Protein AF-H6MY59-F1 (afdb_monomer_lite)

Secondary structure (DSSP, 8-state):
----------HHHHHHHHHHHHHHHHHHHHHHHTS-TTT-EEEEEETTEEEEEE---S-TTSSHHHHHHHHHHHHHHT-HHHHHHHHH----HHHHHHHTT----HHHHHHHHHHHHHHTT--SHHHHHHHHHHHHHTSTTT-TTTHHHHIIIIIHHHHHHHHHHHHT-TTTHHHHHHHHHHHHHHHHHS-GGGTTT-----TT-------

Radius of gyration: 20.23 Å; chains: 1; bounding box: 47×59×65 Å

Organism: Gordonia polyisoprenivorans (strain DSM 44266 / VH2) (NCBI:txid1112204)

pLDDT: mean 85.68, std 19.28, range [31.42, 98.31]

Foldseek 3Di:
DDDPPDDPDCPPPVVLVVLVLVLQVLLVVLVLQLDPFPPDWDWDQHPNDIDIDHRHHDEQCNALVNLVVSVVSCVVSVPVSSLVSLLSRDDPRVVNCVVRVHDFFPLSVLVSVLSSCVSVVHADDVSLVSLVVSLVCLPQVRGLVCHVLNSQLAVNLVSVLVNCVRVVVVVCNVVSVVSNVVSVCVVVVPDVVVVPPRPPPDPPPDDDDDD

Sequence (211 aa):
MSSLVGSGGVVGEEVWSLLDAACEVCRVQFVRASLPEGEHRLSFEVLGRHLETGSSGPNPYTMAPDWLGALWLGLVARDRGLLDALRDFKPEWREASREEGVWFDPYQEQWARAWQMLLRGERGEPVAQQVVEVMRLTDPELAPLAGAESVLQRVFPSVRLLWDVVSGSRSEFPVDVRVALEGNKEFFTRPVENRVREEVIPPGVSGELMV

Structure (mmCIF, N/CA/C/O backbone):
data_AF-H6MY59-F1
#
_entry.id   AF-H6MY59-F1
#
loop_
_atom_site.group_PDB
_atom_site.id
_atom_site.type_symbol
_atom_site.label_atom_id
_atom_site.label_alt_id
_atom_site.label_comp_id
_atom_site.label_asym_id
_atom_site.label_entity_id
_atom_site.label_seq_id
_atom_site.pdbx_PDB_ins_code
_atom_site.Cartn_x
_atom_site.Cartn_y
_atom_site.Cartn_z
_atom_site.occupancy
_atom_site.B_iso_or_equiv
_atom_site.auth_seq_id
_atom_site.auth_comp_id
_atom_site.auth_asym_id
_atom_site.auth_atom_id
_atom_site.pdbx_PDB_model_num
ATOM 1 N N . MET A 1 1 ? -0.726 -39.865 35.463 1.00 38.91 1 MET A N 1
ATOM 2 C CA . MET A 1 1 ? 0.119 -40.270 34.322 1.00 38.91 1 MET A CA 1
ATOM 3 C C . MET A 1 1 ? -0.733 -41.030 33.319 1.00 38.91 1 MET A C 1
ATOM 5 O O . MET A 1 1 ? -1.013 -42.194 33.546 1.00 38.91 1 MET A O 1
ATOM 9 N N . SER A 1 2 ? -1.208 -40.371 32.269 1.00 32.03 2 SER A N 1
ATOM 10 C CA . SER A 1 2 ? -0.863 -40.714 30.886 1.00 32.03 2 SER A CA 1
ATOM 11 C C . SER A 1 2 ? -1.587 -39.730 29.974 1.00 32.03 2 SER A C 1
ATOM 13 O O . SER A 1 2 ? -2.772 -39.457 30.139 1.00 32.03 2 SER A O 1
ATOM 15 N N . SER A 1 3 ? -0.791 -39.134 29.103 1.00 33.47 3 SER A N 1
ATOM 16 C CA . SER A 1 3 ? -1.099 -38.064 28.169 1.00 33.47 3 SER A CA 1
ATOM 17 C C . SER A 1 3 ? -2.089 -38.526 27.095 1.00 33.47 3 SER A C 1
ATOM 19 O O . SER A 1 3 ? -1.827 -39.491 26.384 1.00 33.47 3 SER A O 1
ATOM 21 N N . LEU A 1 4 ? -3.189 -37.786 26.955 1.00 33.88 4 LEU A N 1
ATOM 22 C CA . LEU A 1 4 ? -3.957 -37.646 25.717 1.00 33.88 4 LEU A CA 1
ATOM 23 C C . LEU A 1 4 ? -3.668 -36.243 25.164 1.00 33.88 4 LEU A C 1
ATOM 25 O O . LEU A 1 4 ? -4.539 -35.384 25.088 1.00 33.88 4 LEU A O 1
ATOM 29 N N . VAL A 1 5 ? -2.401 -35.984 24.834 1.00 38.41 5 VAL A N 1
ATOM 30 C CA . VAL A 1 5 ? -2.040 -34.884 23.937 1.00 38.41 5 VAL A CA 1
ATOM 31 C C . VAL A 1 5 ? -2.211 -35.425 22.526 1.00 38.41 5 VAL A C 1
ATOM 33 O O . VAL A 1 5 ? -1.334 -36.094 21.982 1.00 38.41 5 VAL A O 1
ATOM 36 N N . GLY A 1 6 ? -3.395 -35.184 21.965 1.00 36.72 6 GLY A N 1
ATOM 37 C CA . GLY A 1 6 ? -3.589 -35.248 20.526 1.00 36.72 6 GLY A CA 1
ATOM 38 C C . GLY A 1 6 ? -2.617 -34.279 19.859 1.00 36.72 6 GLY A C 1
ATOM 39 O O . GLY A 1 6 ? -2.414 -33.161 20.329 1.00 36.72 6 GLY A O 1
ATOM 40 N N . SER A 1 7 ? -1.986 -34.747 18.794 1.00 42.88 7 SER A N 1
ATOM 41 C CA . SER A 1 7 ? -1.050 -34.025 17.942 1.00 42.88 7 SER A CA 1
ATOM 42 C C . SER A 1 7 ? -1.670 -32.747 17.357 1.00 42.88 7 SER A C 1
ATOM 44 O O . SER A 1 7 ? -2.173 -32.745 16.236 1.00 42.88 7 SER A O 1
ATOM 46 N N . GLY A 1 8 ? -1.625 -31.650 18.111 1.00 38.78 8 GLY A N 1
ATOM 47 C CA . GLY A 1 8 ? -1.733 -30.292 17.588 1.00 38.78 8 GLY A CA 1
ATOM 48 C C . GLY A 1 8 ? -0.379 -29.885 17.019 1.00 38.78 8 GLY A C 1
ATOM 49 O O . GLY A 1 8 ? 0.382 -29.185 17.680 1.00 38.78 8 GLY A O 1
ATOM 50 N N . GLY A 1 9 ? -0.043 -30.416 15.842 1.00 45.75 9 GLY A N 1
ATOM 51 C CA . GLY A 1 9 ? 1.146 -30.011 15.094 1.00 45.75 9 GLY A CA 1
ATOM 52 C C . GLY A 1 9 ? 1.108 -28.509 14.803 1.00 45.75 9 GLY A C 1
ATOM 53 O O . GLY A 1 9 ? 0.053 -27.937 14.537 1.00 45.75 9 GLY A O 1
ATOM 54 N N . VAL A 1 10 ? 2.265 -27.877 14.932 1.00 50.81 10 VAL A N 1
ATOM 55 C CA . VAL A 1 10 ? 2.507 -26.436 14.944 1.00 50.81 10 VAL A CA 1
ATOM 56 C C . VAL A 1 10 ? 2.179 -25.801 13.582 1.00 50.81 10 VAL A C 1
ATOM 58 O O . VAL A 1 10 ? 3.051 -25.605 12.751 1.00 50.81 10 VAL A O 1
ATOM 61 N N . VAL A 1 11 ? 0.919 -25.418 13.361 1.00 56.34 11 VAL A N 1
ATOM 62 C CA . VAL A 1 11 ? 0.519 -24.591 12.198 1.00 56.34 11 VAL A CA 1
ATOM 63 C C . VAL A 1 11 ? 1.161 -23.191 12.265 1.00 56.34 11 VAL A C 1
ATOM 65 O O . VAL A 1 11 ? 1.282 -22.506 11.259 1.00 56.34 11 VAL A O 1
ATOM 68 N N . GLY A 1 12 ? 1.604 -22.754 13.451 1.00 63.38 12 GLY A N 1
ATOM 69 C CA . GLY A 1 12 ? 2.166 -21.418 13.664 1.00 63.38 12 GLY A CA 1
ATOM 70 C C . GLY A 1 12 ? 3.528 -21.190 13.003 1.00 63.38 12 GLY A C 1
ATOM 71 O O . GLY A 1 12 ? 3.679 -20.235 12.253 1.00 63.38 12 GLY A O 1
ATOM 72 N N . GLU A 1 13 ? 4.520 -22.038 13.277 1.00 77.25 13 GLU A N 1
ATOM 73 C CA . GLU A 1 13 ? 5.907 -21.849 12.816 1.00 77.25 13 GLU A CA 1
ATOM 74 C C . GLU A 1 13 ? 6.041 -21.917 11.292 1.00 77.25 13 GLU A C 1
ATOM 76 O O . GLU A 1 13 ? 6.733 -21.086 10.710 1.00 77.25 13 GLU A O 1
ATOM 81 N N . GLU A 1 14 ? 5.336 -22.842 10.634 1.00 83.12 14 GLU A N 1
ATOM 82 C CA . GLU A 1 14 ? 5.338 -22.938 9.169 1.00 83.12 14 GLU A CA 1
ATOM 83 C C . GLU A 1 14 ? 4.733 -21.684 8.523 1.00 83.12 14 GLU A C 1
ATOM 85 O O . GLU A 1 14 ? 5.303 -21.139 7.580 1.00 83.12 14 GLU A O 1
ATOM 90 N N . VAL A 1 15 ? 3.618 -21.171 9.059 1.00 82.06 15 VAL A N 1
ATOM 91 C CA . VAL A 1 15 ? 2.974 -19.947 8.554 1.00 82.06 15 VAL A CA 1
ATOM 92 C C . VAL A 1 15 ? 3.882 -18.729 8.718 1.00 82.06 15 VAL A C 1
ATOM 94 O O . VAL A 1 15 ? 3.987 -17.927 7.792 1.00 82.06 15 VAL A O 1
ATOM 97 N N . TRP A 1 16 ? 4.565 -18.596 9.858 1.00 82.88 16 TRP A N 1
ATOM 98 C CA . TRP A 1 16 ? 5.516 -17.501 10.065 1.00 82.88 16 TRP A CA 1
ATOM 99 C C . TRP A 1 16 ? 6.727 -17.612 9.139 1.00 82.88 16 TRP A C 1
ATOM 101 O O . TRP A 1 16 ? 7.092 -16.626 8.511 1.00 82.88 16 TRP A O 1
ATOM 111 N N . SER A 1 17 ? 7.280 -18.815 8.959 1.00 86.00 17 SER A N 1
ATOM 112 C CA . SER A 1 17 ? 8.388 -19.033 8.024 1.00 86.00 17 SER A CA 1
ATOM 113 C C . SER A 1 17 ? 8.005 -18.708 6.576 1.00 86.00 17 SER A C 1
ATOM 115 O O . SER A 1 17 ? 8.822 -18.160 5.838 1.00 86.00 17 SER A O 1
ATOM 117 N N . LEU A 1 18 ? 6.770 -19.009 6.161 1.00 88.56 18 LEU A N 1
ATOM 118 C CA . LEU A 1 18 ? 6.263 -18.636 4.839 1.00 88.56 18 LEU A CA 1
ATOM 119 C C . LEU A 1 18 ? 6.057 -17.124 4.697 1.00 88.56 18 LEU A C 1
ATOM 121 O O . LEU A 1 18 ? 6.254 -16.582 3.610 1.00 88.56 18 LEU A O 1
ATOM 125 N N . LEU A 1 19 ? 5.670 -16.439 5.773 1.00 89.94 19 LEU A N 1
ATOM 126 C CA . LEU A 1 19 ? 5.526 -14.989 5.763 1.00 89.94 19 LEU A CA 1
ATOM 127 C C . LEU A 1 19 ? 6.890 -14.296 5.637 1.00 89.94 19 LEU A C 1
ATOM 129 O O . LEU A 1 19 ? 7.033 -13.403 4.805 1.00 89.94 19 LEU A O 1
ATOM 133 N N . ASP A 1 20 ? 7.893 -14.763 6.383 1.00 90.75 20 ASP A N 1
ATOM 134 C CA . ASP A 1 20 ? 9.274 -14.279 6.273 1.00 90.75 20 ASP A CA 1
ATOM 135 C C . ASP A 1 20 ? 9.814 -14.502 4.852 1.00 90.75 20 ASP A C 1
ATOM 137 O O . ASP A 1 20 ? 10.357 -13.590 4.228 1.00 90.75 20 ASP A O 1
ATOM 141 N N . ALA A 1 21 ? 9.567 -15.690 4.287 1.00 92.12 21 ALA A N 1
ATOM 142 C CA . ALA A 1 21 ? 9.915 -16.013 2.908 1.00 92.12 21 ALA A CA 1
ATOM 143 C C . ALA A 1 21 ? 9.294 -15.043 1.896 1.00 92.12 21 ALA A C 1
ATOM 145 O O . ALA A 1 21 ? 9.975 -14.553 0.991 1.00 92.12 21 ALA A O 1
ATOM 146 N N . ALA A 1 22 ? 8.000 -14.757 2.048 1.00 94.75 22 ALA A N 1
ATOM 147 C CA . ALA A 1 22 ? 7.298 -13.812 1.193 1.00 94.75 22 ALA A CA 1
ATOM 148 C C . ALA A 1 22 ? 7.898 -12.404 1.318 1.00 94.75 22 ALA A C 1
ATOM 150 O O . ALA A 1 22 ? 8.118 -11.742 0.303 1.00 94.75 22 ALA A O 1
ATOM 151 N N . CYS A 1 23 ? 8.231 -11.966 2.536 1.00 96.00 23 CYS A N 1
ATOM 152 C CA . CYS A 1 23 ? 8.867 -10.673 2.759 1.00 96.00 23 CYS A CA 1
ATOM 153 C C . CYS A 1 23 ? 10.243 -10.569 2.089 1.00 96.00 23 CYS A C 1
ATOM 155 O O . CYS A 1 23 ? 10.527 -9.560 1.436 1.00 96.00 23 CYS A O 1
ATOM 157 N N . GLU A 1 24 ? 11.072 -11.611 2.180 1.00 95.12 24 GLU A N 1
ATOM 158 C CA . GLU A 1 24 ? 12.374 -11.651 1.512 1.00 95.12 24 GLU A CA 1
ATOM 159 C C . GLU A 1 24 ? 12.242 -11.562 -0.013 1.00 95.12 24 GLU A C 1
ATOM 161 O O . GLU A 1 24 ? 12.947 -10.766 -0.641 1.00 95.12 24 GLU A O 1
ATOM 166 N N . VAL A 1 25 ? 11.312 -12.318 -0.606 1.00 95.06 25 VAL A N 1
ATOM 167 C CA . VAL A 1 25 ? 11.056 -12.296 -2.055 1.00 95.06 25 VAL A CA 1
ATOM 168 C C . VAL A 1 25 ? 10.551 -10.926 -2.506 1.00 95.06 25 VAL A C 1
ATOM 170 O O . VAL A 1 25 ? 11.097 -10.363 -3.459 1.00 95.06 25 VAL A O 1
ATOM 173 N N . CYS A 1 26 ? 9.575 -10.342 -1.801 1.00 96.75 26 CYS A N 1
ATOM 174 C CA . CYS A 1 26 ? 9.089 -8.994 -2.099 1.00 96.75 26 CYS A CA 1
ATOM 175 C C . CYS A 1 26 ? 10.218 -7.962 -2.001 1.00 96.75 26 CYS A C 1
ATOM 177 O O . CYS A 1 26 ? 10.345 -7.097 -2.864 1.00 96.75 26 CYS A O 1
ATOM 179 N N . ARG A 1 27 ? 11.088 -8.060 -0.989 1.00 96.31 27 ARG A N 1
ATOM 180 C CA . ARG A 1 27 ? 12.216 -7.135 -0.835 1.00 96.31 27 ARG A CA 1
ATOM 181 C C . ARG A 1 27 ? 13.161 -7.217 -2.031 1.00 96.31 27 ARG A C 1
ATOM 183 O O . ARG A 1 27 ? 13.522 -6.178 -2.577 1.00 96.31 27 ARG A O 1
ATOM 190 N N . VAL A 1 28 ? 13.531 -8.424 -2.468 1.00 96.25 28 VAL A N 1
ATOM 191 C CA . VAL A 1 28 ? 14.349 -8.608 -3.680 1.00 96.25 28 VAL A CA 1
ATOM 192 C C . VAL A 1 28 ? 13.674 -7.963 -4.882 1.00 96.25 28 VAL A C 1
ATOM 194 O O . VAL A 1 28 ? 14.310 -7.216 -5.620 1.00 96.25 28 VAL A O 1
ATOM 197 N N . GLN A 1 29 ? 12.385 -8.219 -5.068 1.00 96.25 29 GLN A N 1
ATOM 198 C CA . GLN A 1 29 ? 11.618 -7.705 -6.192 1.00 96.25 29 GLN A CA 1
ATOM 199 C C . GLN A 1 29 ? 11.593 -6.169 -6.241 1.00 96.25 29 GLN A C 1
ATOM 201 O O . GLN A 1 29 ? 11.928 -5.593 -7.275 1.00 96.25 29 GLN A O 1
ATOM 206 N N . PHE A 1 30 ? 11.281 -5.501 -5.128 1.00 97.38 30 PHE A N 1
ATOM 207 C CA . PHE A 1 30 ? 11.234 -4.036 -5.076 1.00 97.38 30 PHE A CA 1
ATOM 208 C C . PHE A 1 30 ? 12.620 -3.382 -5.146 1.00 97.38 30 PHE A C 1
ATOM 210 O O . PHE A 1 30 ? 12.752 -2.315 -5.740 1.00 97.38 30 PHE A O 1
ATOM 217 N N . VAL A 1 31 ? 13.670 -4.020 -4.614 1.00 96.62 31 VAL A N 1
ATOM 218 C CA . VAL A 1 31 ? 15.054 -3.526 -4.765 1.00 96.62 31 VAL A CA 1
ATOM 219 C C . VAL A 1 31 ? 15.548 -3.674 -6.203 1.00 96.62 31 VAL A C 1
ATOM 221 O O . VAL A 1 31 ? 16.232 -2.797 -6.716 1.00 96.62 31 VAL A O 1
ATOM 224 N N . ARG A 1 32 ? 15.208 -4.768 -6.890 1.00 96.56 32 ARG A N 1
ATOM 225 C CA . ARG A 1 32 ? 15.553 -4.925 -8.310 1.00 96.56 32 ARG A CA 1
ATOM 226 C C . ARG A 1 32 ? 14.839 -3.902 -9.181 1.00 96.56 32 ARG A C 1
ATOM 228 O O . ARG A 1 32 ? 15.439 -3.408 -10.132 1.00 96.56 32 ARG A O 1
ATOM 235 N N . ALA A 1 33 ? 13.585 -3.606 -8.851 1.00 96.06 33 ALA A N 1
ATOM 236 C CA . ALA A 1 33 ? 12.759 -2.689 -9.615 1.00 96.06 33 ALA A CA 1
ATOM 237 C C . ALA A 1 33 ? 13.041 -1.210 -9.337 1.00 96.06 33 ALA A C 1
ATOM 239 O O . ALA A 1 33 ? 12.640 -0.361 -10.125 1.00 96.06 33 ALA A O 1
ATOM 240 N N . SER A 1 34 ? 13.732 -0.878 -8.242 1.00 94.62 34 SER A N 1
ATOM 241 C CA . SER A 1 34 ? 14.127 0.505 -7.941 1.00 94.62 34 SER A CA 1
ATOM 242 C C . SER A 1 34 ? 15.308 1.002 -8.779 1.00 94.62 34 SER A C 1
ATOM 244 O O . SER A 1 34 ? 15.682 2.169 -8.672 1.00 94.62 34 SER A O 1
ATOM 246 N N . LEU A 1 35 ? 15.905 0.124 -9.587 1.00 94.00 35 LEU A N 1
ATOM 247 C CA . LEU A 1 35 ? 17.077 0.397 -10.408 1.00 94.00 35 LEU A CA 1
ATOM 248 C C . LEU A 1 35 ? 16.759 0.145 -11.888 1.00 94.00 35 LEU A C 1
ATOM 250 O O . LEU A 1 35 ? 16.021 -0.802 -12.172 1.00 94.00 35 LEU A O 1
ATOM 254 N N . PRO A 1 36 ? 17.345 0.920 -12.821 1.00 91.88 36 PRO A N 1
ATOM 255 C CA . PRO A 1 36 ? 17.150 0.718 -14.257 1.00 91.88 36 PRO A CA 1
ATOM 256 C C . PRO A 1 36 ? 17.474 -0.714 -14.697 1.00 91.88 36 PRO A C 1
ATOM 258 O O . PRO A 1 36 ? 18.401 -1.341 -14.171 1.00 91.88 36 PRO A O 1
ATOM 261 N N . GLU A 1 37 ? 16.707 -1.246 -15.647 1.00 93.00 37 GLU A N 1
ATOM 262 C CA . GLU A 1 37 ? 16.842 -2.630 -16.105 1.00 93.00 37 GLU A CA 1
ATOM 263 C C . GLU A 1 37 ? 18.251 -2.923 -16.644 1.00 93.00 37 GLU A C 1
ATOM 265 O O . GLU A 1 37 ? 18.813 -2.167 -17.433 1.00 93.00 37 GLU A O 1
ATOM 270 N N . GLY A 1 38 ? 18.842 -4.038 -16.205 1.00 92.06 38 GLY A N 1
ATOM 271 C CA . GLY A 1 38 ? 20.111 -4.545 -16.738 1.00 92.06 38 GLY A CA 1
ATOM 272 C C . GLY A 1 38 ? 21.376 -3.780 -16.323 1.00 92.06 38 GLY A C 1
ATOM 273 O O . GLY A 1 38 ? 22.476 -4.284 -16.551 1.00 92.06 38 GLY A O 1
ATOM 274 N N . GLU A 1 39 ? 21.259 -2.617 -15.679 1.00 92.75 39 GLU A N 1
ATOM 275 C CA . GLU A 1 39 ? 22.411 -1.781 -15.309 1.00 92.75 39 GLU A CA 1
ATOM 276 C C . GLU A 1 39 ? 23.179 -2.282 -14.076 1.00 92.75 39 GLU A C 1
ATOM 278 O O . GLU A 1 39 ? 24.374 -2.014 -13.930 1.00 92.75 39 GLU A O 1
ATOM 283 N N . HIS A 1 40 ? 22.531 -3.044 -13.190 1.00 95.25 40 HIS A N 1
ATOM 284 C CA . HIS A 1 40 ? 23.120 -3.460 -11.919 1.00 95.25 40 HIS A CA 1
ATOM 285 C C . HIS A 1 40 ? 23.066 -4.972 -11.720 1.00 95.25 40 HIS A C 1
ATOM 287 O O . HIS A 1 40 ? 22.032 -5.605 -11.927 1.00 95.25 40 HIS A O 1
ATOM 293 N N . ARG A 1 41 ? 24.168 -5.551 -11.224 1.00 96.31 41 ARG A N 1
ATOM 294 C CA . ARG A 1 41 ? 24.175 -6.897 -10.639 1.00 96.31 41 ARG A CA 1
ATOM 295 C C . ARG A 1 41 ? 24.003 -6.787 -9.130 1.00 96.31 41 ARG A C 1
ATOM 297 O O . ARG A 1 41 ? 24.766 -6.093 -8.463 1.00 96.31 41 ARG A O 1
ATOM 304 N N . LEU A 1 42 ? 23.003 -7.483 -8.617 1.00 96.12 42 LEU A N 1
ATOM 305 C CA . LEU A 1 42 ? 22.591 -7.465 -7.224 1.00 96.12 42 LEU A CA 1
ATOM 306 C C . LEU A 1 42 ? 22.755 -8.863 -6.634 1.00 96.12 42 LEU A C 1
ATOM 308 O O . LEU A 1 42 ? 22.591 -9.870 -7.325 1.00 96.12 42 LEU A O 1
ATOM 312 N N . SER A 1 43 ? 23.077 -8.904 -5.349 1.00 95.94 43 SER A N 1
ATOM 313 C CA . SER A 1 43 ? 23.293 -10.131 -4.597 1.00 95.94 43 SER A CA 1
ATOM 314 C C . SER A 1 43 ? 22.456 -10.089 -3.326 1.00 95.94 43 SER A C 1
ATOM 316 O O . SER A 1 43 ? 22.422 -9.070 -2.632 1.00 95.94 43 SER A O 1
ATOM 318 N N . PHE A 1 44 ? 21.753 -11.183 -3.053 1.00 94.06 44 PHE A N 1
ATOM 319 C CA . PHE A 1 44 ? 20.836 -11.313 -1.930 1.00 94.06 44 PHE A CA 1
ATOM 320 C C . PHE A 1 44 ? 21.024 -12.660 -1.241 1.00 94.06 44 PHE A C 1
ATOM 322 O O . PHE A 1 44 ? 21.331 -13.659 -1.886 1.00 94.06 44 PHE A O 1
ATOM 329 N N . GLU A 1 45 ? 20.752 -12.693 0.059 1.00 92.12 45 GLU A N 1
ATOM 330 C CA . GLU A 1 45 ? 20.470 -13.933 0.777 1.00 92.12 45 GLU A CA 1
ATOM 331 C C . GLU A 1 45 ? 18.951 -14.067 0.903 1.00 92.12 45 GLU A C 1
ATOM 333 O O . GLU A 1 45 ? 18.290 -13.174 1.440 1.00 92.12 45 GLU A O 1
ATOM 338 N N . VAL A 1 46 ? 18.409 -15.156 0.359 1.00 88.81 46 VAL A N 1
ATOM 339 C CA . VAL A 1 46 ? 16.975 -15.469 0.344 1.00 88.81 46 VAL A CA 1
ATOM 340 C C . VAL A 1 46 ? 16.803 -16.919 0.770 1.00 88.81 46 VAL A C 1
ATOM 342 O O . VAL A 1 46 ? 17.337 -17.823 0.127 1.00 88.81 46 VAL A O 1
ATOM 345 N N . LEU A 1 47 ? 16.075 -17.167 1.854 1.00 87.12 47 LEU A N 1
ATOM 346 C CA . LEU A 1 47 ? 15.821 -18.501 2.406 1.00 87.12 47 LEU A CA 1
ATOM 347 C C . LEU A 1 47 ? 17.105 -19.293 2.680 1.00 87.12 47 LEU A C 1
ATOM 349 O O . LEU A 1 47 ? 17.186 -20.497 2.422 1.00 87.12 47 LEU A O 1
ATOM 353 N N . GLY A 1 48 ? 18.136 -18.594 3.161 1.00 87.44 48 GLY A N 1
ATOM 354 C CA . GLY A 1 48 ? 19.465 -19.161 3.405 1.00 87.44 48 GLY A CA 1
ATOM 355 C C . GLY A 1 48 ? 20.208 -19.582 2.134 1.00 87.44 48 GLY A C 1
ATOM 356 O O . GLY A 1 48 ? 21.113 -20.416 2.203 1.00 87.44 48 GLY A O 1
ATOM 357 N N . ARG A 1 49 ? 19.803 -19.065 0.969 1.00 89.94 49 ARG A N 1
ATOM 358 C CA . ARG A 1 49 ? 20.463 -19.290 -0.315 1.00 89.94 49 ARG A CA 1
ATOM 359 C C . ARG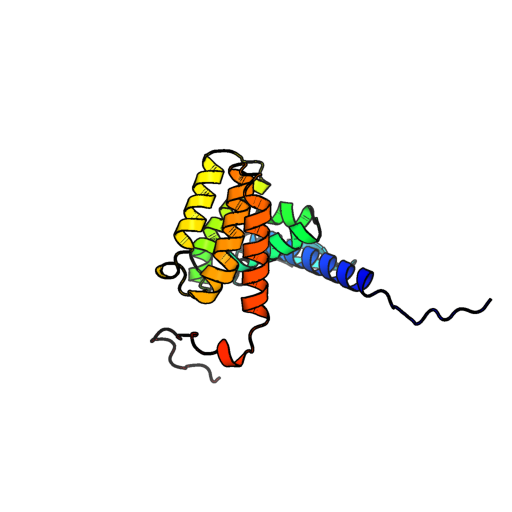 A 1 49 ? 20.931 -17.972 -0.908 1.00 89.94 49 ARG A C 1
ATOM 361 O O . ARG A 1 49 ? 20.186 -16.995 -0.958 1.00 89.94 49 ARG A O 1
ATOM 368 N N . HIS A 1 50 ? 22.127 -18.021 -1.472 1.00 95.00 50 HIS A N 1
ATOM 369 C CA . HIS A 1 50 ? 22.668 -16.929 -2.253 1.00 95.00 50 HIS A CA 1
ATOM 370 C C . HIS A 1 50 ? 21.946 -16.807 -3.600 1.00 95.00 50 HIS A C 1
ATOM 372 O O . HIS A 1 50 ? 21.830 -17.788 -4.341 1.00 95.00 50 HIS A O 1
ATOM 378 N N . LEU A 1 51 ? 21.500 -15.599 -3.934 1.00 94.44 51 LEU A N 1
ATOM 379 C CA . LEU A 1 51 ? 20.855 -15.260 -5.198 1.00 94.44 51 LEU A CA 1
ATOM 380 C C . LEU A 1 51 ? 21.597 -14.095 -5.860 1.00 94.44 51 LEU A C 1
ATOM 382 O O . LEU A 1 51 ? 21.585 -12.979 -5.344 1.00 94.44 51 LEU A O 1
ATOM 386 N N . GLU A 1 52 ? 22.178 -14.339 -7.036 1.00 96.12 52 GLU A N 1
ATOM 387 C CA . GLU A 1 52 ? 22.648 -13.279 -7.934 1.00 96.12 52 GLU A CA 1
ATOM 388 C C . GLU A 1 52 ? 21.609 -13.004 -9.024 1.00 96.12 52 GLU A C 1
ATOM 390 O O . GLU A 1 52 ? 21.105 -13.925 -9.668 1.00 96.12 52 GLU A O 1
ATOM 395 N N . THR A 1 53 ? 21.292 -11.732 -9.255 1.00 95.50 53 THR A N 1
ATOM 396 C CA . THR A 1 53 ? 20.304 -11.316 -10.260 1.00 95.50 53 THR A CA 1
ATOM 397 C C . THR A 1 53 ? 20.561 -9.889 -10.745 1.00 95.50 53 THR A C 1
ATOM 399 O O . THR A 1 53 ? 21.227 -9.106 -10.073 1.00 95.50 53 THR A O 1
ATOM 402 N N . GLY A 1 54 ? 20.036 -9.535 -11.920 1.00 96.75 54 GLY A N 1
ATOM 403 C CA . GLY A 1 54 ? 20.068 -8.164 -12.436 1.00 96.75 54 GLY A CA 1
ATOM 404 C C . GLY A 1 54 ? 18.968 -7.270 -11.848 1.00 96.75 54 GLY A C 1
ATOM 405 O O . GLY A 1 54 ? 17.934 -7.780 -11.390 1.00 96.75 54 GLY A O 1
ATOM 406 N N . SER A 1 55 ? 19.171 -5.952 -11.899 1.00 96.81 55 SER A N 1
ATOM 407 C CA . SER A 1 55 ? 18.090 -4.964 -11.797 1.00 96.81 55 SER A CA 1
ATOM 408 C C . SER A 1 55 ? 17.074 -5.165 -12.921 1.00 96.81 55 SER A C 1
ATOM 410 O O . SER A 1 55 ? 17.425 -5.613 -14.013 1.00 96.81 55 SER A O 1
ATOM 412 N N . SER A 1 56 ? 15.807 -4.885 -12.633 1.00 95.00 56 SER A N 1
ATOM 413 C CA . SER A 1 56 ? 14.694 -5.163 -13.547 1.00 95.00 56 SER A CA 1
ATOM 414 C C . SER A 1 56 ? 13.997 -3.918 -14.071 1.00 95.00 56 SER A C 1
ATOM 416 O O . SER A 1 56 ? 13.163 -4.057 -14.950 1.00 95.00 56 SER A O 1
ATOM 418 N N . GLY A 1 57 ? 14.238 -2.742 -13.483 1.00 93.44 57 GLY A N 1
ATOM 419 C CA . GLY A 1 57 ? 13.296 -1.632 -13.603 1.00 93.44 57 GLY A CA 1
ATOM 420 C C . GLY A 1 57 ? 11.912 -1.962 -13.015 1.00 93.44 57 GLY A C 1
ATOM 421 O O . GLY A 1 57 ? 11.661 -3.102 -12.571 1.00 93.44 57 GLY A O 1
ATOM 422 N N . PRO A 1 58 ? 11.011 -0.966 -12.967 1.00 93.62 58 PRO A N 1
ATOM 423 C CA . PRO A 1 58 ? 9.594 -1.202 -12.724 1.00 93.62 58 PRO A CA 1
ATOM 424 C C . PRO A 1 58 ? 9.045 -2.242 -13.708 1.00 93.62 58 PRO A C 1
ATOM 426 O O . PRO A 1 58 ? 9.394 -2.240 -14.877 1.00 93.62 58 PRO A O 1
ATOM 429 N N . ASN A 1 59 ? 8.208 -3.149 -13.217 1.00 92.94 59 ASN A N 1
ATOM 430 C CA . ASN A 1 59 ? 7.630 -4.258 -13.983 1.00 92.94 59 ASN A CA 1
ATOM 431 C C . ASN A 1 59 ? 6.201 -4.562 -13.486 1.00 92.94 59 ASN A C 1
ATOM 433 O O . ASN A 1 59 ? 5.820 -4.038 -12.426 1.00 92.94 59 ASN A O 1
ATOM 437 N N . PRO A 1 60 ? 5.425 -5.435 -14.164 1.00 92.12 60 PRO A N 1
ATOM 438 C CA . PRO A 1 60 ? 4.012 -5.677 -13.866 1.00 92.12 60 PRO A CA 1
ATOM 439 C C . PRO A 1 60 ? 3.698 -6.025 -12.411 1.00 92.12 60 PRO A C 1
ATOM 441 O O . PRO A 1 60 ? 2.598 -5.752 -11.951 1.00 92.12 60 PRO A O 1
ATOM 444 N N . TYR A 1 61 ? 4.662 -6.596 -11.688 1.00 93.25 61 TYR A N 1
ATOM 445 C CA . TYR A 1 61 ? 4.511 -7.069 -10.313 1.00 93.25 61 TYR A CA 1
ATOM 446 C C . TYR A 1 61 ? 5.065 -6.094 -9.262 1.00 93.25 61 TYR A C 1
ATOM 448 O O . TYR A 1 61 ? 5.293 -6.458 -8.109 1.00 93.25 61 TYR A O 1
ATOM 456 N N . THR A 1 62 ? 5.378 -4.868 -9.669 1.00 95.50 62 THR A N 1
ATOM 457 C CA . THR A 1 62 ? 5.855 -3.793 -8.781 1.00 95.50 62 THR A CA 1
ATOM 458 C C . THR A 1 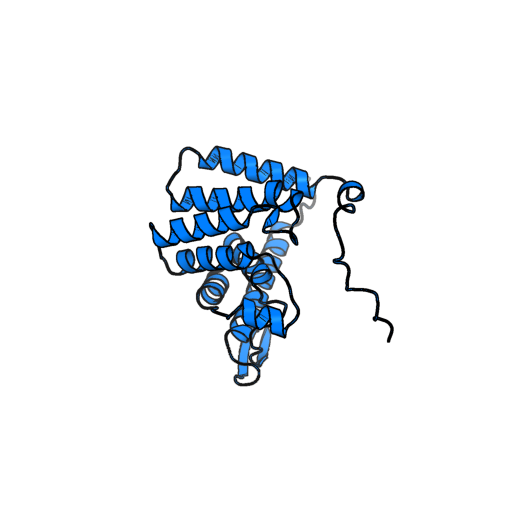62 ? 5.001 -2.540 -8.910 1.00 95.50 62 THR A C 1
ATOM 460 O O . THR A 1 62 ? 5.399 -1.443 -8.506 1.00 95.50 62 THR A O 1
ATOM 463 N N . MET A 1 63 ? 3.799 -2.712 -9.460 1.00 95.69 63 MET A N 1
ATOM 464 C CA . MET A 1 63 ? 2.820 -1.653 -9.609 1.00 95.69 63 MET A CA 1
ATOM 465 C C . MET A 1 63 ? 2.231 -1.282 -8.244 1.00 95.69 63 MET A C 1
ATOM 467 O O . MET A 1 63 ? 2.465 -1.943 -7.228 1.00 95.69 63 MET A O 1
ATOM 471 N N . ALA A 1 64 ? 1.469 -0.188 -8.190 1.00 96.19 64 ALA A N 1
ATOM 472 C CA . ALA A 1 64 ? 0.875 0.282 -6.940 1.00 96.19 64 ALA A CA 1
ATOM 473 C C . ALA A 1 64 ? 0.052 -0.793 -6.181 1.00 96.19 64 ALA A C 1
ATOM 475 O O . ALA A 1 64 ? 0.163 -0.846 -4.952 1.00 96.19 64 ALA A O 1
ATOM 476 N N . PRO A 1 65 ? -0.728 -1.677 -6.845 1.00 95.06 65 PRO A N 1
ATOM 477 C CA . PRO A 1 65 ? -1.413 -2.782 -6.170 1.00 95.06 65 PRO A CA 1
ATOM 478 C C . PRO A 1 65 ? -0.450 -3.750 -5.469 1.00 95.06 65 PRO A C 1
ATOM 480 O O . PRO A 1 65 ? -0.672 -4.093 -4.307 1.00 95.06 65 PRO A O 1
ATOM 483 N N . ASP A 1 66 ? 0.631 -4.150 -6.142 1.00 97.00 66 ASP A N 1
ATOM 484 C CA . ASP A 1 66 ? 1.633 -5.070 -5.594 1.00 97.00 66 ASP A CA 1
ATOM 485 C C . ASP A 1 66 ? 2.401 -4.429 -4.440 1.00 97.00 66 ASP A C 1
ATOM 487 O O . ASP A 1 66 ? 2.666 -5.075 -3.427 1.00 97.00 66 ASP A O 1
ATOM 491 N N . TRP A 1 67 ? 2.697 -3.130 -4.551 1.00 98.06 67 TRP A N 1
ATOM 492 C CA . TRP A 1 67 ? 3.324 -2.366 -3.476 1.00 98.06 67 TRP A CA 1
ATOM 493 C C . TRP A 1 67 ? 2.447 -2.342 -2.221 1.00 98.06 67 TRP A C 1
ATOM 495 O O . TRP A 1 67 ? 2.943 -2.569 -1.119 1.00 98.06 67 TRP A O 1
ATOM 505 N N . LEU A 1 68 ? 1.132 -2.133 -2.372 1.00 97.25 68 LEU A N 1
ATOM 506 C CA . LEU A 1 68 ? 0.186 -2.208 -1.255 1.00 97.25 68 LEU A CA 1
ATOM 507 C C . LEU A 1 68 ? 0.104 -3.629 -0.677 1.00 97.25 68 LEU A C 1
ATOM 509 O O . LEU A 1 68 ? 0.051 -3.786 0.541 1.00 97.25 68 LEU A O 1
ATOM 513 N N . GLY A 1 69 ? 0.133 -4.665 -1.519 1.00 96.62 69 GLY A N 1
ATOM 514 C CA . GLY A 1 69 ? 0.205 -6.058 -1.070 1.00 96.62 69 GLY A CA 1
ATOM 515 C C . GLY A 1 69 ? 1.448 -6.328 -0.215 1.00 96.62 69 GLY A C 1
ATOM 516 O O . GLY A 1 69 ? 1.342 -6.832 0.906 1.00 96.62 69 GLY A O 1
ATOM 517 N N . ALA A 1 70 ? 2.617 -5.915 -0.702 1.00 98.06 70 ALA A N 1
ATOM 518 C CA . ALA A 1 70 ? 3.884 -6.038 0.008 1.00 98.06 70 ALA A CA 1
ATOM 519 C C . ALA A 1 70 ? 3.930 -5.198 1.293 1.00 98.06 70 ALA A C 1
ATOM 521 O O . ALA A 1 70 ? 4.485 -5.647 2.296 1.00 98.06 70 ALA A O 1
ATOM 522 N N . LEU A 1 71 ? 3.306 -4.016 1.307 1.00 97.81 71 LEU A N 1
ATOM 523 C CA . LEU A 1 71 ? 3.158 -3.211 2.517 1.00 97.81 71 LEU A CA 1
ATOM 524 C C . LEU A 1 71 ? 2.424 -3.997 3.605 1.00 97.81 71 LEU A C 1
ATOM 526 O O . LEU A 1 71 ? 2.904 -4.058 4.737 1.00 97.81 71 LEU A O 1
ATOM 530 N N . TRP A 1 72 ? 1.274 -4.598 3.286 1.00 95.50 72 TRP A N 1
ATOM 531 C CA . TRP A 1 72 ? 0.513 -5.362 4.273 1.00 95.50 72 TRP A CA 1
ATOM 532 C C . TRP A 1 72 ? 1.305 -6.559 4.798 1.00 95.50 72 TRP A C 1
ATOM 534 O O . TRP A 1 72 ? 1.314 -6.780 6.009 1.00 95.50 72 TRP A O 1
ATOM 544 N N . LEU A 1 73 ? 2.032 -7.268 3.927 1.00 96.44 73 LEU A N 1
ATOM 545 C CA . LEU A 1 73 ? 2.955 -8.329 4.343 1.00 96.44 73 LEU A CA 1
ATOM 546 C C . LEU A 1 73 ? 4.012 -7.794 5.317 1.00 96.44 73 LEU A C 1
ATOM 548 O O . LEU A 1 73 ? 4.142 -8.317 6.422 1.00 96.44 73 LEU A O 1
ATOM 552 N N . GLY A 1 74 ? 4.701 -6.707 4.959 1.00 96.94 74 GLY A N 1
ATOM 553 C CA . GLY A 1 74 ? 5.729 -6.090 5.799 1.00 96.94 74 GLY A CA 1
ATOM 554 C C . GLY A 1 74 ? 5.197 -5.606 7.150 1.00 96.94 74 GLY A C 1
ATOM 555 O O . GLY A 1 74 ? 5.864 -5.769 8.170 1.00 96.94 74 GLY A O 1
ATOM 556 N N . LEU A 1 75 ? 3.977 -5.065 7.198 1.00 94.81 75 LEU A N 1
ATOM 557 C CA . LEU A 1 75 ? 3.336 -4.640 8.445 1.00 94.81 75 LEU A CA 1
ATOM 558 C C . LEU A 1 75 ? 2.947 -5.828 9.338 1.00 94.81 75 LEU A C 1
ATOM 560 O O . LEU A 1 75 ? 3.182 -5.774 10.548 1.00 94.81 75 LEU A O 1
ATOM 564 N N . VAL A 1 76 ? 2.378 -6.896 8.766 1.00 92.88 76 VAL A N 1
ATOM 565 C CA . VAL A 1 76 ? 1.974 -8.103 9.511 1.00 92.88 76 VAL A CA 1
ATOM 566 C C . VAL A 1 76 ? 3.198 -8.856 10.033 1.00 92.88 76 VAL A C 1
ATOM 568 O O . VAL A 1 76 ? 3.236 -9.206 11.213 1.00 92.88 76 VAL A O 1
ATOM 571 N N . ALA A 1 77 ? 4.214 -9.043 9.187 1.00 93.25 77 ALA A N 1
ATOM 572 C CA . ALA A 1 77 ? 5.480 -9.687 9.543 1.00 93.25 77 ALA A CA 1
ATOM 573 C C . ALA A 1 77 ? 6.357 -8.814 10.451 1.00 93.25 77 ALA A C 1
ATOM 575 O O . ALA A 1 77 ? 7.250 -9.307 11.134 1.00 93.25 77 ALA A O 1
ATOM 576 N N . ARG A 1 78 ? 6.100 -7.499 10.469 1.00 94.50 78 ARG A N 1
ATOM 577 C CA . ARG A 1 78 ? 6.975 -6.477 11.066 1.00 94.50 78 ARG A CA 1
ATOM 578 C C . ARG A 1 78 ? 8.381 -6.488 10.452 1.00 94.50 78 ARG A C 1
ATOM 580 O O . ARG A 1 78 ? 9.356 -6.145 11.127 1.00 94.50 78 ARG A O 1
ATOM 587 N N . ASP A 1 79 ? 8.474 -6.844 9.173 1.00 96.06 79 ASP A N 1
ATOM 588 C CA . ASP A 1 79 ? 9.729 -6.896 8.432 1.00 96.06 79 ASP A CA 1
ATOM 589 C C . ASP A 1 79 ? 10.187 -5.478 8.075 1.00 96.06 79 ASP A C 1
ATOM 591 O O . ASP A 1 79 ? 9.671 -4.825 7.165 1.00 96.06 79 ASP A O 1
ATOM 595 N N . ARG A 1 80 ? 11.180 -4.979 8.814 1.00 95.88 80 ARG A N 1
ATOM 596 C CA . ARG A 1 80 ? 11.727 -3.636 8.588 1.00 95.88 80 ARG A CA 1
ATOM 597 C C . ARG A 1 80 ? 12.460 -3.513 7.257 1.00 95.88 80 ARG A C 1
ATOM 599 O O . ARG A 1 80 ? 12.417 -2.443 6.666 1.00 95.88 80 ARG A O 1
ATOM 606 N N . GLY A 1 81 ? 13.104 -4.579 6.782 1.00 95.50 81 GLY A N 1
ATOM 607 C CA . GLY A 1 81 ? 13.872 -4.545 5.540 1.00 95.50 81 GLY A CA 1
ATOM 608 C C . GLY A 1 81 ? 12.976 -4.374 4.316 1.00 95.50 81 GLY A C 1
ATOM 609 O O . GLY A 1 81 ? 13.302 -3.601 3.417 1.00 95.50 81 GLY A O 1
ATOM 610 N N . LEU A 1 82 ? 11.828 -5.052 4.294 1.00 97.69 82 LEU A N 1
ATOM 611 C CA . LEU A 1 82 ? 10.805 -4.854 3.277 1.00 97.69 82 LEU A CA 1
ATOM 612 C C . LEU A 1 82 ? 10.191 -3.455 3.385 1.00 97.69 82 LEU A C 1
ATOM 614 O O . LEU A 1 82 ? 10.086 -2.764 2.377 1.00 97.69 82 LEU A O 1
ATOM 618 N N . LEU A 1 83 ? 9.828 -3.005 4.590 1.00 98.25 83 LEU A N 1
ATOM 619 C CA . LEU A 1 83 ? 9.257 -1.666 4.776 1.00 98.25 83 LEU A CA 1
ATOM 620 C C . LEU A 1 83 ? 10.227 -0.549 4.352 1.00 98.25 83 LEU A C 1
ATOM 622 O O . LEU A 1 83 ? 9.789 0.437 3.761 1.00 98.25 83 LEU A O 1
ATOM 626 N N . ASP A 1 84 ? 11.530 -0.712 4.591 1.00 97.62 84 ASP A N 1
ATOM 627 C CA . ASP A 1 84 ? 12.570 0.205 4.113 1.00 97.62 84 ASP A CA 1
ATOM 628 C C . ASP A 1 84 ? 12.671 0.194 2.579 1.00 97.62 84 ASP A C 1
ATOM 630 O O . ASP A 1 84 ? 12.675 1.258 1.959 1.00 97.62 84 ASP A O 1
ATOM 634 N N . ALA A 1 85 ? 12.669 -0.988 1.950 1.00 97.31 85 ALA A N 1
ATOM 635 C CA . ALA A 1 85 ? 12.671 -1.098 0.491 1.00 97.31 85 ALA A CA 1
ATOM 636 C C . ALA A 1 85 ? 11.442 -0.413 -0.131 1.00 97.31 85 ALA A C 1
ATOM 638 O O . ALA A 1 85 ? 11.568 0.354 -1.083 1.00 97.31 85 ALA A O 1
ATOM 639 N N . LEU A 1 86 ? 10.255 -0.622 0.445 1.00 98.06 86 LEU A N 1
ATOM 640 C CA . LEU A 1 86 ? 9.007 -0.010 -0.013 1.00 98.06 86 LEU A CA 1
ATOM 641 C C . LEU A 1 86 ? 8.975 1.512 0.199 1.00 98.06 86 LEU A C 1
ATOM 643 O O . LEU A 1 86 ? 8.432 2.230 -0.644 1.00 98.06 86 LEU A O 1
ATOM 647 N N . ARG A 1 87 ? 9.553 2.011 1.302 1.00 97.31 87 ARG A N 1
ATOM 648 C CA . ARG A 1 87 ? 9.701 3.449 1.596 1.00 97.31 87 ARG A CA 1
ATOM 649 C C . ARG A 1 87 ? 10.523 4.165 0.522 1.00 97.31 87 ARG A C 1
ATOM 651 O O . ARG A 1 87 ? 10.189 5.298 0.155 1.00 97.31 87 ARG A O 1
ATOM 658 N N . ASP A 1 88 ? 11.595 3.518 0.072 1.00 94.81 88 ASP A N 1
ATOM 659 C CA . ASP A 1 88 ? 12.582 4.095 -0.845 1.00 94.81 88 ASP A CA 1
ATOM 660 C C . ASP A 1 88 ? 12.243 3.846 -2.323 1.00 94.81 88 ASP A C 1
ATOM 662 O O . ASP A 1 88 ? 12.761 4.538 -3.200 1.00 94.81 88 ASP A O 1
ATOM 666 N N . PHE A 1 89 ? 11.326 2.919 -2.601 1.00 95.81 89 PHE A N 1
ATOM 667 C CA . PHE A 1 89 ? 10.811 2.637 -3.936 1.00 95.81 89 PHE A CA 1
ATOM 668 C C . PHE A 1 89 ? 9.985 3.814 -4.477 1.00 95.81 89 PHE A C 1
ATOM 670 O O . PHE A 1 89 ? 8.921 4.128 -3.954 1.00 95.81 89 PHE A O 1
ATOM 677 N N . LYS A 1 90 ? 10.458 4.493 -5.525 1.00 86.88 90 LYS A N 1
ATOM 678 C CA . LYS A 1 90 ? 9.808 5.698 -6.077 1.00 86.88 90 LYS A CA 1
ATOM 679 C C . LYS A 1 90 ? 9.599 5.605 -7.590 1.00 86.88 90 LYS A C 1
ATOM 681 O O . LYS A 1 90 ? 10.134 6.443 -8.306 1.00 86.88 90 LYS A O 1
ATOM 686 N N . PRO A 1 91 ? 8.853 4.613 -8.093 1.00 78.12 91 PRO A N 1
ATOM 687 C CA . PRO A 1 91 ? 8.621 4.524 -9.523 1.00 78.12 91 PRO A CA 1
ATOM 688 C C . PRO A 1 91 ? 7.621 5.587 -9.987 1.00 78.12 91 PRO A C 1
ATOM 690 O O . PRO A 1 91 ? 6.694 5.989 -9.267 1.00 78.12 91 PRO A O 1
ATOM 693 N N . GLU A 1 92 ? 7.734 5.960 -11.250 1.00 87.62 92 GLU A N 1
ATOM 694 C CA . GLU A 1 92 ? 6.678 6.596 -12.019 1.00 87.62 92 GLU A CA 1
ATOM 695 C C . GLU A 1 92 ? 5.598 5.556 -12.370 1.00 87.62 92 GLU A C 1
ATOM 697 O O . GLU A 1 92 ? 5.422 5.192 -13.528 1.00 87.62 92 GLU A O 1
ATOM 702 N N . TRP A 1 93 ? 4.848 5.056 -11.372 1.00 90.12 93 TRP A N 1
ATOM 703 C CA . TRP A 1 93 ? 3.887 3.952 -11.556 1.00 90.12 93 TRP A CA 1
ATOM 704 C C . TRP A 1 93 ? 2.950 4.121 -12.754 1.00 90.12 93 TRP A C 1
ATOM 706 O O . TRP A 1 93 ? 2.634 3.133 -13.391 1.00 90.12 93 TRP A O 1
ATOM 716 N N . ARG A 1 94 ? 2.507 5.343 -13.078 1.00 86.38 94 ARG A N 1
ATOM 717 C CA . ARG A 1 94 ? 1.635 5.594 -14.242 1.00 86.38 94 ARG A CA 1
ATOM 718 C C . ARG A 1 94 ? 2.332 5.449 -15.588 1.00 86.38 94 ARG A C 1
ATOM 720 O O . ARG A 1 94 ? 1.669 5.161 -16.577 1.00 86.38 94 ARG A O 1
ATOM 727 N N . GLU A 1 95 ? 3.614 5.770 -15.649 1.00 89.38 95 GLU A N 1
ATOM 728 C CA . GLU A 1 95 ? 4.415 5.602 -16.858 1.00 89.38 95 GLU A CA 1
ATOM 729 C C . GLU A 1 95 ? 4.707 4.118 -17.044 1.00 89.38 95 GLU A C 1
ATOM 731 O O . GLU A 1 95 ? 4.263 3.539 -18.033 1.00 89.38 95 GLU A O 1
ATOM 736 N N . ALA A 1 96 ? 5.249 3.481 -16.003 1.00 88.56 96 ALA A N 1
ATOM 737 C CA . ALA A 1 96 ? 5.498 2.046 -15.974 1.00 88.56 96 ALA A CA 1
ATOM 738 C C . ALA A 1 96 ? 4.230 1.227 -16.279 1.00 88.56 96 ALA A C 1
ATOM 740 O O . ALA A 1 96 ? 4.273 0.268 -17.036 1.00 88.56 96 ALA A O 1
ATOM 741 N N . SER A 1 97 ? 3.066 1.614 -15.747 1.00 90.00 97 SER A N 1
ATOM 742 C CA . SER A 1 97 ? 1.815 0.890 -15.998 1.00 90.00 97 SER A CA 1
ATOM 743 C C . SER A 1 97 ? 1.386 0.947 -17.467 1.00 90.00 97 SER A C 1
ATOM 745 O O . SER A 1 97 ? 0.807 -0.008 -17.977 1.00 90.00 97 SER A O 1
ATOM 747 N N . ARG A 1 98 ? 1.664 2.058 -18.164 1.00 90.00 98 ARG A N 1
ATOM 748 C CA . ARG A 1 98 ? 1.376 2.196 -19.599 1.00 90.00 98 ARG A CA 1
ATOM 749 C C . ARG A 1 98 ? 2.330 1.363 -20.440 1.00 90.00 98 ARG A C 1
ATOM 751 O O . ARG A 1 98 ? 1.877 0.750 -21.399 1.00 90.00 98 ARG A O 1
ATOM 758 N N . GLU A 1 99 ? 3.611 1.366 -20.089 1.00 89.81 99 GLU A N 1
ATOM 759 C CA . GLU A 1 99 ? 4.640 0.580 -20.775 1.00 89.81 99 GLU A CA 1
ATOM 760 C C . GLU A 1 99 ? 4.376 -0.922 -20.629 1.00 89.81 99 GLU A C 1
ATOM 762 O O . GLU A 1 99 ? 4.406 -1.656 -21.613 1.00 89.81 99 GLU A O 1
ATOM 767 N N . GLU A 1 100 ? 4.003 -1.350 -19.424 1.00 89.12 100 GLU A N 1
ATOM 768 C CA . GLU A 1 100 ? 3.740 -2.750 -19.081 1.00 89.12 100 GLU A CA 1
ATOM 769 C C . GLU A 1 100 ? 2.311 -3.220 -19.403 1.00 89.12 100 GLU A C 1
ATOM 771 O O . GLU A 1 100 ? 1.980 -4.394 -19.237 1.00 89.12 100 GLU A O 1
ATOM 776 N N . GLY A 1 101 ? 1.423 -2.316 -19.830 1.00 90.12 101 GLY A N 1
ATOM 777 C CA . GLY A 1 101 ? 0.024 -2.639 -20.128 1.00 90.12 101 GLY A CA 1
ATOM 778 C C . GLY A 1 101 ? -0.798 -3.093 -18.913 1.00 90.12 101 GLY A C 1
ATOM 779 O O . GLY A 1 101 ? -1.825 -3.755 -19.077 1.00 90.12 101 GLY A O 1
ATOM 780 N N . VAL A 1 102 ? -0.368 -2.744 -17.698 1.00 90.00 102 VAL A N 1
ATOM 781 C CA . VAL A 1 102 ? -1.064 -3.067 -16.446 1.00 90.00 102 VAL A CA 1
ATOM 782 C C . VAL A 1 102 ? -1.927 -1.885 -16.032 1.00 90.00 102 VAL A C 1
ATOM 784 O O . VAL A 1 102 ? -1.462 -0.752 -15.973 1.00 90.00 102 VAL A O 1
ATOM 787 N N . TRP A 1 103 ? -3.188 -2.138 -15.693 1.00 92.06 103 TRP A N 1
ATOM 788 C CA . TRP A 1 103 ? -4.115 -1.096 -15.260 1.00 92.06 103 TRP A CA 1
ATOM 789 C C . TRP A 1 103 ? -4.533 -1.314 -13.812 1.00 92.06 103 TRP A C 1
ATOM 791 O O . TRP A 1 103 ? -4.766 -2.440 -13.379 1.00 92.06 103 TRP A O 1
ATOM 801 N N . PHE A 1 104 ? -4.624 -0.220 -13.067 1.00 94.69 104 PHE A N 1
ATOM 802 C CA . PHE A 1 104 ? -5.062 -0.201 -11.679 1.00 94.69 104 PHE A CA 1
ATOM 803 C C . PHE A 1 104 ? -5.807 1.106 -11.400 1.00 94.69 104 PHE A C 1
ATOM 805 O O . PHE A 1 104 ? -5.609 2.108 -12.098 1.00 94.69 104 PHE A O 1
ATOM 812 N N . ASP A 1 105 ? -6.673 1.106 -10.391 1.00 96.44 105 ASP A N 1
ATOM 813 C CA . ASP A 1 105 ? -7.476 2.282 -10.085 1.00 96.44 105 ASP A CA 1
ATOM 814 C C . ASP A 1 105 ? -6.611 3.392 -9.463 1.00 96.44 105 ASP A C 1
ATOM 816 O O . ASP A 1 105 ? -5.714 3.113 -8.656 1.00 96.44 105 ASP A O 1
ATOM 820 N N . PRO A 1 106 ? -6.886 4.677 -9.760 1.00 96.06 106 PRO A N 1
ATOM 821 C CA . PRO A 1 106 ? -6.066 5.799 -9.302 1.00 96.06 106 PRO A CA 1
ATOM 822 C C . PRO A 1 106 ? -5.839 5.862 -7.787 1.00 96.06 106 PRO A C 1
ATOM 824 O O . PRO A 1 106 ? -4.792 6.351 -7.351 1.00 96.06 106 PRO A O 1
ATOM 827 N N . TYR A 1 107 ? -6.793 5.372 -6.984 1.00 97.44 107 TYR A N 1
ATOM 828 C CA . TYR A 1 107 ? -6.665 5.370 -5.527 1.00 97.44 107 TYR A CA 1
ATOM 829 C C . TYR A 1 107 ? -5.454 4.554 -5.061 1.00 97.44 107 TYR A C 1
ATOM 831 O O . TYR A 1 107 ? -4.852 4.906 -4.053 1.00 97.44 107 TYR A O 1
ATOM 839 N N . GLN A 1 108 ? -5.068 3.492 -5.779 1.00 96.88 108 GLN A N 1
ATOM 840 C CA . GLN A 1 108 ? -4.011 2.569 -5.348 1.00 96.88 108 GLN A CA 1
ATOM 841 C C . GLN A 1 108 ? -2.651 3.265 -5.320 1.00 96.88 108 GLN A C 1
ATOM 843 O O . GLN A 1 108 ? -1.912 3.147 -4.345 1.00 96.88 108 GLN A O 1
ATOM 848 N N . GLU A 1 109 ? -2.356 4.070 -6.342 1.00 96.25 109 GLU A N 1
ATOM 849 C CA . GLU A 1 109 ? -1.146 4.892 -6.377 1.00 96.25 109 GLU A CA 1
ATOM 850 C C . GLU A 1 109 ? -1.141 5.922 -5.246 1.00 96.25 109 GLU A C 1
ATOM 852 O O . GLU A 1 109 ? -0.163 6.041 -4.508 1.00 96.25 109 GLU A O 1
ATOM 857 N N . GLN A 1 110 ? -2.235 6.669 -5.086 1.00 96.81 110 GLN A N 1
ATOM 858 C CA . GLN A 1 110 ? -2.307 7.708 -4.058 1.00 96.81 110 GLN A CA 1
ATOM 859 C C . GLN A 1 110 ? -2.248 7.112 -2.646 1.00 96.81 110 GLN A C 1
ATOM 861 O O . GLN A 1 110 ? -1.689 7.727 -1.736 1.00 96.81 110 GLN A O 1
ATOM 866 N N . TRP A 1 111 ? -2.763 5.896 -2.463 1.00 97.69 111 TRP A N 1
ATOM 867 C CA . TRP A 1 111 ? -2.702 5.181 -1.197 1.00 97.69 111 TRP A CA 1
ATOM 868 C C . TRP A 1 111 ? -1.289 4.698 -0.895 1.00 97.69 111 TRP A C 1
ATOM 870 O O . TRP A 1 111 ? -0.808 4.882 0.226 1.00 97.69 111 TRP A O 1
ATOM 880 N N . ALA A 1 112 ? -0.591 4.163 -1.899 1.00 97.19 112 ALA A N 1
ATOM 881 C CA . ALA A 1 112 ? 0.817 3.819 -1.773 1.00 97.19 112 ALA A CA 1
ATOM 882 C C . ALA A 1 112 ? 1.646 5.054 -1.382 1.00 97.19 112 ALA A C 1
ATOM 884 O O . ALA A 1 112 ? 2.414 5.009 -0.421 1.00 97.19 112 ALA A O 1
ATOM 885 N N . ARG A 1 113 ? 1.406 6.202 -2.031 1.00 96.25 113 ARG A N 1
ATOM 886 C CA . ARG A 1 113 ? 2.064 7.476 -1.693 1.00 96.25 113 ARG A CA 1
ATOM 887 C C . ARG A 1 113 ? 1.781 7.924 -0.255 1.00 96.25 113 ARG A C 1
ATOM 889 O O . ARG A 1 113 ? 2.724 8.297 0.442 1.00 96.25 113 ARG A O 1
ATOM 896 N N . ALA A 1 114 ? 0.538 7.819 0.226 1.00 96.94 114 ALA A N 1
ATOM 897 C CA . ALA A 1 114 ? 0.190 8.132 1.618 1.00 96.94 114 ALA A CA 1
ATOM 898 C C . ALA A 1 114 ? 0.999 7.289 2.619 1.00 96.94 114 ALA A C 1
ATOM 900 O O . ALA A 1 114 ? 1.573 7.809 3.579 1.00 96.94 114 ALA A O 1
ATOM 901 N N . TRP A 1 115 ? 1.096 5.982 2.373 1.00 97.38 115 TRP A N 1
ATOM 902 C CA . TRP A 1 115 ? 1.878 5.083 3.215 1.00 97.38 115 TRP A CA 1
ATOM 903 C C . TRP A 1 115 ? 3.375 5.357 3.142 1.00 97.38 115 TRP A C 1
ATOM 905 O O . TRP A 1 115 ? 4.044 5.350 4.172 1.00 97.38 115 TRP A O 1
ATOM 915 N N . GLN A 1 116 ? 3.908 5.662 1.963 1.00 96.88 116 GLN A N 1
ATOM 916 C CA . GLN A 1 116 ? 5.305 6.054 1.818 1.00 96.88 116 GLN A CA 1
ATOM 917 C C . GLN A 1 116 ? 5.649 7.306 2.629 1.00 96.88 116 GLN A C 1
ATOM 919 O O . GLN A 1 116 ? 6.697 7.340 3.275 1.00 96.88 116 GLN A O 1
ATOM 924 N N . MET A 1 117 ? 4.769 8.312 2.639 1.00 96.62 117 MET A N 1
ATOM 925 C CA . MET A 1 117 ? 4.936 9.496 3.488 1.00 96.62 117 MET A CA 1
ATOM 926 C C . MET A 1 117 ? 5.012 9.093 4.966 1.00 96.62 117 MET A C 1
ATOM 928 O O . MET A 1 117 ? 5.931 9.487 5.687 1.00 96.62 117 MET A O 1
ATOM 932 N N . LEU A 1 118 ? 4.102 8.224 5.416 1.00 96.06 118 LEU A N 1
ATOM 933 C CA . LEU A 1 118 ? 4.101 7.728 6.792 1.00 96.06 118 LEU A CA 1
ATOM 934 C C . LEU A 1 118 ? 5.367 6.936 7.149 1.00 96.06 118 LEU A C 1
ATOM 936 O O . LEU A 1 118 ? 5.923 7.157 8.232 1.00 96.06 118 LEU A O 1
ATOM 940 N N . LEU A 1 119 ? 5.841 6.066 6.252 1.00 96.38 119 LEU A N 1
ATOM 941 C CA . LE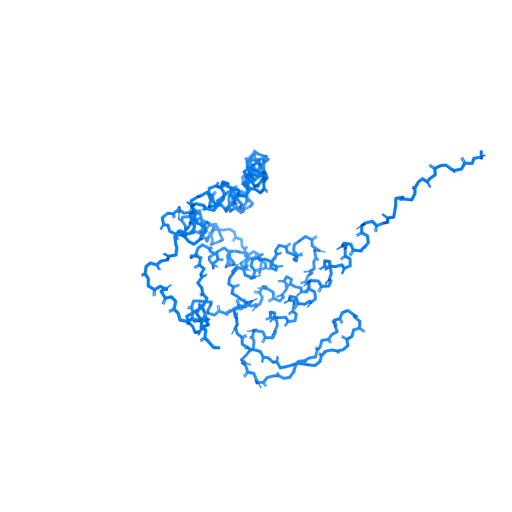U A 1 119 ? 7.079 5.292 6.406 1.00 96.38 119 LEU A CA 1
ATOM 942 C C . LEU A 1 119 ? 8.325 6.188 6.455 1.00 96.38 119 LEU A C 1
ATOM 944 O O . LEU A 1 119 ? 9.280 5.870 7.161 1.00 96.38 119 LEU A O 1
ATOM 948 N N . ARG A 1 120 ? 8.309 7.340 5.771 1.00 96.56 120 ARG A N 1
ATOM 949 C CA . ARG A 1 120 ? 9.353 8.377 5.871 1.00 96.56 120 ARG A CA 1
ATOM 950 C C . ARG A 1 120 ? 9.264 9.231 7.137 1.00 96.56 120 ARG A C 1
ATOM 952 O O . ARG A 1 120 ? 10.115 10.087 7.357 1.00 96.56 120 ARG A O 1
ATOM 959 N N . GLY A 1 121 ? 8.260 9.002 7.980 1.00 95.81 121 GLY A N 1
ATOM 960 C CA . GLY A 1 121 ? 8.060 9.775 9.204 1.00 95.81 121 GLY A CA 1
ATOM 961 C C . GLY A 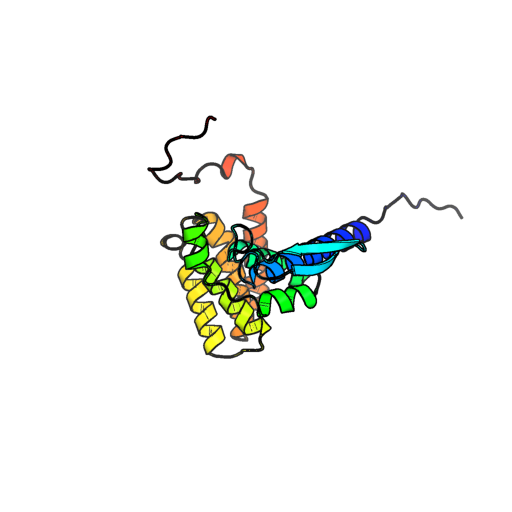1 121 ? 7.307 11.092 8.997 1.00 95.81 121 GLY A C 1
ATOM 962 O O . GLY A 1 121 ? 7.179 11.855 9.950 1.00 95.81 121 GLY A O 1
ATOM 963 N N . GLU A 1 122 ? 6.772 11.357 7.803 1.00 96.00 122 GLU A N 1
ATOM 964 C CA . GLU A 1 122 ? 5.969 12.554 7.529 1.00 96.00 122 GLU A CA 1
ATOM 965 C C . GLU A 1 122 ? 4.633 12.484 8.282 1.00 96.00 122 GLU A C 1
ATOM 967 O O . GLU A 1 122 ? 4.048 11.408 8.428 1.00 96.00 122 GLU A O 1
ATOM 972 N N . ARG A 1 123 ? 4.143 13.614 8.800 1.00 94.25 123 ARG A N 1
ATOM 973 C CA . ARG A 1 123 ? 2.923 13.697 9.624 1.00 94.25 123 ARG A CA 1
ATOM 974 C C . ARG A 1 123 ? 2.205 15.029 9.386 1.00 94.25 123 ARG A C 1
ATOM 976 O O . ARG A 1 123 ? 2.778 15.955 8.819 1.00 94.25 123 ARG A O 1
ATOM 983 N N . GLY A 1 124 ? 0.978 15.137 9.893 1.00 93.81 124 GLY A N 1
ATOM 984 C CA . GLY A 1 124 ? 0.189 16.369 9.855 1.00 93.81 124 GLY A CA 1
ATOM 985 C C . GLY A 1 124 ? -0.515 16.592 8.518 1.00 93.81 124 GLY A C 1
ATOM 986 O O . GLY A 1 124 ? -0.808 15.640 7.795 1.00 93.81 124 GLY A O 1
ATOM 987 N N . GLU A 1 125 ? -0.779 17.862 8.213 1.00 95.06 125 GLU A N 1
ATOM 988 C CA . GLU A 1 125 ? -1.637 18.293 7.104 1.00 95.06 125 GLU A CA 1
ATOM 989 C C . GLU A 1 125 ? -1.293 17.668 5.738 1.00 95.06 125 GLU A C 1
ATOM 991 O O . GLU A 1 125 ? -2.214 17.179 5.088 1.00 95.06 125 GLU A O 1
ATOM 996 N N . PRO A 1 126 ? -0.018 17.569 5.299 1.00 95.44 126 PRO A N 1
ATOM 997 C CA . PRO A 1 126 ? 0.285 16.992 3.987 1.00 95.44 126 PRO A CA 1
ATOM 998 C C . PRO A 1 126 ? -0.164 15.532 3.855 1.00 95.44 126 PRO A C 1
ATOM 1000 O O . PRO A 1 126 ? -0.718 15.133 2.834 1.00 95.44 126 PRO A O 1
ATOM 1003 N N . VAL A 1 127 ? 0.032 14.732 4.908 1.00 96.31 127 VAL A N 1
ATOM 1004 C CA . VAL A 1 127 ? -0.400 13.328 4.920 1.00 96.31 127 VAL A CA 1
ATOM 1005 C C . VAL A 1 127 ? -1.923 13.245 4.982 1.00 96.31 127 VAL A C 1
ATOM 1007 O O . VAL A 1 127 ? -2.518 12.423 4.292 1.00 96.31 127 VAL A O 1
ATOM 1010 N N . ALA A 1 128 ? -2.564 14.104 5.779 1.00 96.00 128 ALA A N 1
ATOM 1011 C CA . ALA A 1 128 ? -4.019 14.150 5.877 1.00 96.00 128 ALA A CA 1
ATOM 1012 C C . ALA A 1 128 ? -4.666 14.474 4.519 1.00 96.00 128 ALA A C 1
ATOM 1014 O O . ALA A 1 128 ? -5.585 13.771 4.103 1.00 96.00 128 ALA A O 1
ATOM 1015 N N . GLN A 1 129 ? -4.138 15.460 3.787 1.00 97.06 129 GLN A N 1
ATOM 1016 C CA . GLN A 1 129 ? -4.589 15.804 2.434 1.00 97.06 129 GLN A CA 1
ATOM 1017 C C . GLN A 1 129 ? -4.403 14.644 1.454 1.00 97.06 129 GLN A C 1
ATOM 1019 O O . GLN A 1 129 ? -5.309 14.346 0.676 1.00 97.06 129 GLN A O 1
ATOM 1024 N N . GLN A 1 130 ? -3.265 13.947 1.532 1.00 97.81 130 GLN A N 1
ATOM 1025 C CA . GLN A 1 130 ? -3.018 12.763 0.716 1.00 97.81 130 GLN A CA 1
ATOM 1026 C C . GLN A 1 130 ? -4.060 11.667 0.992 1.00 97.81 130 GLN A C 1
ATOM 1028 O O . GLN A 1 130 ? -4.579 11.072 0.054 1.00 97.81 130 GLN A O 1
ATOM 1033 N N . VAL A 1 131 ? -4.412 11.414 2.258 1.00 97.75 131 VAL A N 1
ATOM 1034 C CA . VAL A 1 131 ? -5.439 10.419 2.620 1.00 97.75 131 VAL A CA 1
ATOM 1035 C C . VAL A 1 131 ? -6.835 10.850 2.161 1.00 97.75 131 VAL A C 1
ATOM 1037 O O . VAL A 1 131 ? -7.577 10.017 1.645 1.00 97.75 131 VAL A O 1
ATOM 1040 N N . VAL A 1 132 ? -7.184 12.135 2.276 1.00 97.50 132 VAL A N 1
ATOM 1041 C CA . VAL A 1 132 ? -8.455 12.671 1.752 1.00 97.50 132 VAL A CA 1
ATOM 1042 C C . VAL A 1 132 ? -8.562 12.462 0.242 1.00 97.50 132 VAL A C 1
ATOM 1044 O O . VAL A 1 132 ? -9.621 12.067 -0.244 1.00 97.50 132 VAL A O 1
ATOM 1047 N N . GLU A 1 133 ? -7.473 12.654 -0.504 1.00 98.25 133 GLU A N 1
ATOM 1048 C CA . GLU A 1 133 ? -7.467 12.381 -1.943 1.00 98.25 133 GLU A CA 1
ATOM 1049 C C . GLU A 1 133 ? -7.682 10.893 -2.245 1.00 98.25 133 GLU A C 1
ATOM 1051 O O . GLU A 1 133 ? -8.451 10.556 -3.144 1.00 98.25 133 GLU A O 1
ATOM 1056 N N . VAL A 1 134 ? -7.087 9.985 -1.463 1.00 98.25 134 VAL A N 1
ATOM 1057 C CA . VAL A 1 134 ? -7.369 8.545 -1.595 1.00 98.25 134 VAL A CA 1
ATOM 1058 C C . VAL A 1 134 ? -8.850 8.267 -1.359 1.00 98.25 134 VAL A C 1
ATOM 1060 O O . VAL A 1 134 ? -9.463 7.577 -2.167 1.00 98.25 134 VAL A O 1
ATOM 1063 N N . MET A 1 135 ? -9.446 8.836 -0.306 1.00 97.88 135 MET A N 1
ATOM 1064 C CA . MET A 1 135 ? -10.876 8.670 -0.019 1.00 97.88 135 MET A CA 1
ATOM 1065 C C . MET A 1 135 ? -11.754 9.174 -1.172 1.00 97.88 135 MET A C 1
ATOM 1067 O O . MET A 1 135 ? -12.729 8.518 -1.535 1.00 97.88 135 MET A O 1
ATOM 1071 N N . ARG A 1 136 ? -11.400 10.305 -1.791 1.00 98.25 136 ARG A N 1
ATOM 1072 C CA . ARG A 1 136 ? -12.105 10.827 -2.970 1.00 98.25 136 ARG A CA 1
ATOM 1073 C C . ARG A 1 136 ? -11.994 9.877 -4.164 1.00 98.25 136 ARG A C 1
ATOM 1075 O O . ARG A 1 136 ? -12.969 9.670 -4.873 1.00 98.25 136 ARG A O 1
ATOM 1082 N N . LEU A 1 137 ? -10.816 9.297 -4.390 1.00 98.31 137 LEU A N 1
ATOM 1083 C CA . LEU A 1 137 ? -10.563 8.357 -5.487 1.00 98.31 137 LEU A CA 1
ATOM 1084 C C . LEU A 1 137 ? -11.172 6.968 -5.263 1.00 98.31 137 LEU A C 1
ATOM 1086 O O . LEU A 1 137 ? -11.223 6.178 -6.198 1.00 98.31 137 LEU A O 1
ATOM 1090 N N . THR A 1 138 ? -11.648 6.680 -4.052 1.00 97.19 138 THR A N 1
ATOM 1091 C CA . THR A 1 138 ? -12.484 5.508 -3.756 1.00 97.19 138 THR A CA 1
ATOM 1092 C C . THR A 1 138 ? -13.977 5.770 -3.977 1.00 97.19 138 THR A C 1
ATOM 1094 O O . THR A 1 138 ? -14.815 5.057 -3.436 1.00 97.19 138 THR A O 1
ATOM 1097 N N . ASP A 1 139 ? -14.340 6.786 -4.759 1.00 96.19 139 ASP A N 1
ATOM 1098 C CA . ASP A 1 139 ? -15.667 6.841 -5.369 1.00 96.19 139 ASP A CA 1
ATOM 1099 C C . ASP A 1 139 ? -15.803 5.675 -6.375 1.00 96.19 139 ASP A C 1
ATOM 1101 O O . ASP A 1 139 ? -14.905 5.505 -7.206 1.00 96.19 139 ASP A O 1
ATOM 1105 N N . PRO A 1 140 ? -16.877 4.863 -6.330 1.00 96.06 140 PRO A N 1
ATOM 1106 C CA . PRO A 1 140 ? -17.104 3.786 -7.293 1.00 96.06 140 PRO A CA 1
ATOM 1107 C C . PRO A 1 140 ? -16.989 4.196 -8.768 1.00 96.06 140 PRO A C 1
ATOM 1109 O O . PRO A 1 140 ? -16.532 3.395 -9.579 1.00 96.06 140 PRO A O 1
ATOM 1112 N N . GLU A 1 141 ? -17.354 5.431 -9.126 1.00 96.50 141 GLU A N 1
ATOM 1113 C CA . GLU A 1 141 ? -17.225 5.935 -10.502 1.00 96.50 141 GLU A CA 1
ATOM 1114 C C . GLU A 1 141 ? -15.764 6.204 -10.901 1.00 96.50 141 GLU A C 1
ATOM 1116 O O . GLU A 1 141 ? -15.422 6.198 -12.084 1.00 96.50 141 GLU A O 1
ATOM 1121 N N . LEU A 1 142 ? -14.888 6.427 -9.919 1.00 96.88 142 LEU A N 1
ATOM 1122 C CA . LEU A 1 142 ? -13.459 6.689 -10.108 1.00 96.88 142 LEU A CA 1
ATOM 1123 C C . LEU A 1 142 ? -12.585 5.442 -9.910 1.00 96.88 142 LEU A C 1
ATOM 1125 O O . LEU A 1 142 ? -11.386 5.503 -10.193 1.00 96.88 142 LEU A O 1
ATOM 1129 N N . ALA A 1 143 ? -13.175 4.334 -9.453 1.00 96.56 143 ALA A N 1
ATOM 1130 C CA . ALA A 1 143 ? -12.511 3.053 -9.225 1.00 96.56 143 ALA A CA 1
ATOM 1131 C C . ALA A 1 143 ? -13.231 1.881 -9.937 1.00 96.56 143 ALA A C 1
ATOM 1133 O O . ALA A 1 143 ? -13.681 0.928 -9.286 1.00 96.56 143 ALA A O 1
ATOM 1134 N N . PRO A 1 144 ? -13.389 1.946 -11.274 1.00 95.19 144 PRO A N 1
ATOM 1135 C CA . PRO A 1 144 ? -14.152 0.957 -12.027 1.00 95.19 144 PRO A CA 1
ATOM 1136 C C . PRO A 1 144 ? -13.502 -0.432 -12.060 1.00 95.19 144 PRO A C 1
ATOM 1138 O O . PRO A 1 144 ? -14.226 -1.407 -12.247 1.00 95.19 144 PRO A O 1
ATOM 1141 N N . LEU A 1 145 ? -12.177 -0.556 -11.891 1.00 93.75 145 LEU A N 1
ATOM 1142 C CA . LEU A 1 145 ? -11.509 -1.865 -11.933 1.00 93.75 145 LEU A CA 1
ATOM 1143 C C . LEU A 1 145 ? -11.769 -2.674 -10.659 1.00 93.75 145 LEU A C 1
ATOM 1145 O O . LEU A 1 145 ? -11.958 -3.886 -10.722 1.00 93.75 145 LEU A O 1
ATOM 1149 N N . ALA A 1 146 ? -11.797 -2.015 -9.503 1.00 92.88 146 ALA A N 1
ATOM 1150 C CA . ALA A 1 146 ? -12.171 -2.629 -8.239 1.00 92.88 146 ALA A CA 1
ATOM 1151 C C . ALA A 1 146 ? -13.676 -2.926 -8.177 1.00 92.88 146 ALA A C 1
ATOM 1153 O O . ALA A 1 146 ? -14.073 -3.921 -7.568 1.00 92.88 146 ALA A O 1
ATOM 1154 N N . GLY A 1 147 ? -14.499 -2.074 -8.795 1.00 93.38 147 GLY A N 1
ATOM 1155 C CA . GLY A 1 147 ? -15.954 -2.186 -8.790 1.00 93.38 147 GLY A CA 1
ATOM 1156 C C . GLY A 1 147 ? -16.589 -1.691 -7.486 1.00 93.38 147 GLY A C 1
ATOM 1157 O O . GLY A 1 147 ? -15.978 -1.695 -6.411 1.00 93.38 147 GLY A O 1
ATOM 1158 N N . ALA A 1 148 ? -17.851 -1.264 -7.575 1.00 94.25 148 ALA A N 1
ATOM 1159 C CA . ALA A 1 148 ? -18.553 -0.588 -6.483 1.00 94.25 148 ALA A CA 1
ATOM 1160 C C . ALA A 1 148 ? -18.614 -1.429 -5.200 1.00 94.25 148 ALA A C 1
ATOM 1162 O O . ALA A 1 148 ? -18.387 -0.913 -4.105 1.00 94.25 148 ALA A O 1
ATOM 1163 N N . GLU A 1 149 ? -18.878 -2.731 -5.325 1.00 92.88 149 GLU A N 1
ATOM 1164 C CA . GLU A 1 149 ? -18.970 -3.627 -4.172 1.00 92.88 149 GLU A CA 1
ATOM 1165 C C . GLU A 1 149 ? -17.643 -3.706 -3.402 1.00 92.88 149 GLU A C 1
ATOM 1167 O O . GLU A 1 149 ? -17.616 -3.502 -2.185 1.00 92.88 149 GLU A O 1
ATOM 1172 N N . SER A 1 150 ? -16.533 -3.958 -4.105 1.00 93.56 150 SER A N 1
ATOM 1173 C CA . SER A 1 150 ? -15.200 -4.052 -3.497 1.00 93.56 150 SER A CA 1
ATOM 1174 C C . SER A 1 150 ? -14.799 -2.732 -2.846 1.00 93.56 150 SER A C 1
ATOM 1176 O O . SER A 1 150 ? -14.312 -2.701 -1.712 1.00 93.56 150 SER A O 1
ATOM 1178 N N . VAL A 1 151 ? -15.052 -1.621 -3.538 1.00 95.88 151 VAL A N 1
ATOM 1179 C CA . VAL A 1 151 ? -14.719 -0.282 -3.058 1.00 95.88 151 VAL A CA 1
ATOM 1180 C C . VAL A 1 151 ? -15.451 0.034 -1.755 1.00 95.88 151 VAL A C 1
ATOM 1182 O O . VAL A 1 151 ? -14.808 0.390 -0.766 1.00 95.88 151 VAL A O 1
ATOM 1185 N N . LEU A 1 152 ? -16.770 -0.167 -1.715 1.00 95.25 152 LEU A N 1
ATOM 1186 C CA . LEU A 1 152 ? -17.601 0.173 -0.559 1.00 95.25 152 LEU A CA 1
ATOM 1187 C C . LEU A 1 152 ? -17.389 -0.769 0.633 1.00 95.25 152 LEU A C 1
ATOM 1189 O O . LEU A 1 152 ? -17.430 -0.321 1.777 1.00 95.25 152 LEU A O 1
ATOM 1193 N N . GLN A 1 153 ? -17.155 -2.062 0.392 1.00 94.88 153 GLN A N 1
ATOM 1194 C CA . GLN A 1 153 ? -17.046 -3.054 1.469 1.00 94.88 153 GLN A CA 1
ATOM 1195 C C . GLN A 1 153 ? -15.616 -3.268 1.970 1.00 94.88 153 GLN A C 1
ATOM 1197 O O . GLN A 1 153 ? -15.427 -3.722 3.099 1.00 94.88 153 GLN A O 1
ATOM 1202 N N . ARG A 1 154 ? -14.596 -2.979 1.151 1.00 94.75 154 ARG A N 1
ATOM 1203 C CA . ARG A 1 154 ? -13.193 -3.264 1.490 1.00 94.75 154 ARG A CA 1
ATOM 1204 C C . ARG A 1 154 ? -12.304 -2.040 1.425 1.00 94.75 154 ARG A C 1
ATOM 1206 O O . ARG A 1 154 ? -11.577 -1.782 2.384 1.00 94.75 154 ARG A O 1
ATOM 1213 N N . VAL A 1 155 ? -12.312 -1.319 0.308 1.00 95.81 155 VAL A N 1
ATOM 1214 C CA . VAL A 1 155 ? -11.296 -0.289 0.055 1.00 95.81 155 VAL A CA 1
ATOM 1215 C C . VAL A 1 155 ? -11.551 0.946 0.912 1.00 95.81 155 VAL A C 1
ATOM 1217 O O . VAL A 1 155 ? -10.706 1.286 1.739 1.00 95.81 155 VAL A O 1
ATOM 1220 N N . PHE A 1 156 ? -12.721 1.575 0.781 1.00 96.75 156 PHE A N 1
ATOM 1221 C CA . PHE A 1 156 ? -13.056 2.792 1.519 1.00 96.75 156 PHE A CA 1
ATOM 1222 C C . PHE A 1 156 ? -12.975 2.595 3.043 1.00 96.75 156 PHE A C 1
ATOM 1224 O O . PHE A 1 156 ? -12.300 3.398 3.690 1.00 96.75 156 PHE A O 1
ATOM 1231 N N . PRO A 1 157 ? -13.531 1.517 3.642 1.00 96.56 157 PRO A N 1
ATOM 1232 C CA . PRO A 1 157 ? -13.368 1.272 5.075 1.00 96.56 157 PRO A CA 1
ATOM 1233 C C . PRO A 1 157 ? -11.900 1.142 5.506 1.00 96.56 157 PRO A C 1
ATOM 1235 O O . PRO A 1 157 ? -11.523 1.636 6.563 1.00 96.56 157 PRO A O 1
ATOM 1238 N N . SER A 1 158 ? -11.036 0.543 4.681 1.00 94.94 158 SER A N 1
ATOM 1239 C CA . SER A 1 158 ? -9.604 0.424 5.001 1.00 94.94 158 SER A CA 1
ATOM 1240 C C . SER A 1 158 ? -8.878 1.772 4.935 1.00 94.94 158 SER A C 1
ATOM 1242 O O . SER A 1 158 ? -8.019 2.058 5.768 1.00 94.94 158 SER A O 1
ATOM 1244 N N . VAL A 1 159 ? -9.225 2.622 3.965 1.00 96.31 159 VAL A N 1
ATOM 1245 C CA . VAL A 1 159 ? -8.684 3.987 3.860 1.00 96.31 159 VAL A CA 1
ATOM 1246 C C . VAL A 1 159 ? -9.207 4.861 5.004 1.00 96.31 159 VAL A C 1
ATOM 1248 O O . VAL A 1 159 ? -8.458 5.666 5.553 1.00 96.31 159 VAL A O 1
ATOM 1251 N N . ARG A 1 160 ? -10.457 4.660 5.436 1.00 95.69 160 ARG A N 1
ATOM 1252 C CA . ARG A 1 160 ? -11.042 5.335 6.600 1.00 95.69 160 ARG A CA 1
ATOM 1253 C C . ARG A 1 160 ? -10.256 5.055 7.884 1.00 95.69 160 ARG A C 1
ATOM 1255 O O . ARG A 1 160 ? -9.957 5.986 8.622 1.00 95.69 160 ARG A O 1
ATOM 1262 N N . LEU A 1 161 ? -9.806 3.819 8.098 1.00 94.94 161 LEU A N 1
ATOM 1263 C CA . LEU A 1 161 ? -8.917 3.509 9.225 1.00 94.94 161 LEU A CA 1
ATOM 1264 C C . LEU A 1 161 ? -7.598 4.286 9.170 1.00 94.94 161 LEU A C 1
ATOM 1266 O O . LEU A 1 161 ? -7.077 4.705 10.204 1.00 94.94 161 LEU A O 1
ATOM 1270 N N . LEU A 1 162 ? -7.049 4.493 7.969 1.00 94.06 162 LEU A N 1
ATOM 1271 C CA . LEU A 1 162 ? -5.862 5.325 7.800 1.00 94.06 162 LEU A CA 1
ATOM 1272 C C . LEU A 1 162 ? -6.160 6.789 8.147 1.00 94.06 162 LEU A C 1
ATOM 1274 O O . LEU A 1 162 ? -5.348 7.422 8.823 1.00 94.06 162 LEU A O 1
ATOM 1278 N N . TRP A 1 163 ? -7.326 7.305 7.745 1.00 95.56 163 TRP A N 1
ATOM 1279 C CA . TRP A 1 163 ? -7.794 8.640 8.126 1.00 95.56 163 TRP A CA 1
ATOM 1280 C C . TRP A 1 163 ? -7.851 8.817 9.646 1.00 95.56 163 TRP A C 1
ATOM 1282 O O . TRP A 1 163 ? -7.317 9.796 10.169 1.00 95.56 163 TRP A O 1
ATOM 1292 N N . ASP A 1 164 ? -8.428 7.866 10.373 1.00 93.62 164 ASP A N 1
ATOM 1293 C CA . ASP A 1 164 ? -8.527 7.936 11.834 1.00 93.62 164 ASP A CA 1
ATOM 1294 C C . ASP A 1 164 ? -7.150 8.017 12.503 1.00 93.62 164 ASP A C 1
ATOM 1296 O O . ASP A 1 164 ? -6.948 8.779 13.455 1.00 93.62 164 ASP A O 1
ATOM 1300 N N . VAL A 1 165 ? -6.179 7.263 11.975 1.00 90.56 165 VAL A N 1
ATOM 1301 C CA . VAL A 1 165 ? -4.791 7.274 12.451 1.00 90.56 165 VAL A CA 1
ATOM 1302 C C . VAL A 1 165 ? -4.140 8.637 12.219 1.00 90.56 165 VAL A C 1
ATOM 1304 O O . VAL A 1 165 ? -3.506 9.165 13.135 1.00 90.56 165 VAL A O 1
ATOM 1307 N N . VAL A 1 166 ? -4.279 9.218 11.023 1.00 93.69 166 VAL A N 1
ATOM 1308 C CA . VAL A 1 166 ? -3.596 10.480 10.677 1.00 93.69 166 VAL A CA 1
ATOM 1309 C C . VAL A 1 166 ? -4.286 11.717 11.253 1.00 93.69 166 VAL A C 1
ATOM 1311 O O . VAL A 1 166 ? -3.604 12.686 11.579 1.00 93.69 166 VAL A O 1
ATOM 1314 N N . SER A 1 167 ? -5.610 11.678 11.427 1.00 90.25 167 SER A N 1
ATOM 1315 C CA . SER A 1 167 ? -6.408 12.760 12.025 1.00 90.25 167 SER A CA 1
ATOM 1316 C C . SER A 1 167 ? -6.393 12.745 13.557 1.00 90.25 167 SER A C 1
ATOM 1318 O O . SER A 1 167 ? -6.736 13.740 14.192 1.00 90.25 167 SER A O 1
ATOM 1320 N N . GLY A 1 168 ? -5.984 11.630 14.173 1.00 85.25 168 GLY A N 1
AT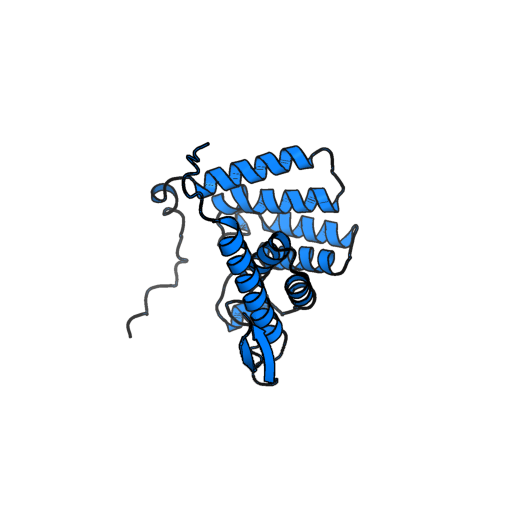OM 1321 C CA . GLY A 1 168 ? -6.006 11.462 15.625 1.00 85.25 168 GLY A CA 1
ATOM 1322 C C . GLY A 1 168 ? -7.402 11.185 16.198 1.00 85.25 168 GLY A C 1
ATOM 1323 O O . GLY A 1 168 ? -7.594 11.332 17.408 1.00 85.25 168 GLY A O 1
ATOM 1324 N N . SER A 1 169 ? -8.356 10.748 15.368 1.00 80.31 169 SER A N 1
ATOM 1325 C CA . SER A 1 169 ? -9.763 10.482 15.718 1.00 80.31 169 SER A CA 1
ATOM 1326 C C . SER A 1 169 ? -9.942 9.185 16.525 1.00 80.31 169 SER A C 1
ATOM 1328 O O . SER A 1 169 ? -10.623 8.241 16.130 1.00 80.31 169 SER A O 1
ATOM 1330 N N . ARG A 1 170 ? -9.318 9.117 17.708 1.00 71.44 170 ARG A N 1
ATOM 1331 C CA . ARG A 1 170 ? -9.235 7.899 18.541 1.00 71.44 170 ARG A CA 1
ATOM 1332 C C . ARG A 1 170 ? -10.581 7.341 19.010 1.00 71.44 170 ARG A C 1
ATOM 1334 O O . ARG A 1 170 ? -10.651 6.154 19.315 1.00 71.44 170 ARG A O 1
ATOM 1341 N N . SER A 1 171 ? -11.616 8.173 19.128 1.00 74.00 171 SER A N 1
ATOM 1342 C CA . SER A 1 171 ? -12.947 7.738 19.574 1.00 74.00 171 SER A CA 1
ATOM 1343 C C . SER A 1 171 ? -13.725 6.980 18.499 1.00 74.00 171 SER A C 1
ATOM 1345 O O . SER A 1 171 ? -14.546 6.137 18.847 1.00 74.00 171 SER A O 1
ATOM 1347 N N . GLU A 1 172 ? -13.468 7.262 17.220 1.00 85.12 172 GLU A N 1
ATOM 1348 C CA . GLU A 1 172 ? -14.184 6.654 16.087 1.00 85.12 172 GLU A CA 1
ATOM 1349 C C . GLU A 1 172 ? -13.519 5.349 15.626 1.00 85.12 172 GLU A C 1
ATOM 1351 O O . GLU A 1 172 ? -14.209 4.405 15.245 1.00 85.12 172 GLU A O 1
ATOM 1356 N N . PHE A 1 173 ? -12.199 5.233 15.810 1.00 90.38 173 PHE A N 1
ATOM 1357 C CA . PHE A 1 173 ? -11.405 4.093 15.345 1.00 90.38 173 PHE A CA 1
ATOM 1358 C C . PHE A 1 173 ? -11.977 2.700 15.692 1.00 90.38 173 PHE A C 1
ATOM 1360 O O . PHE A 1 173 ? -12.039 1.850 14.806 1.00 90.38 173 PHE A O 1
ATOM 1367 N N . PRO A 1 174 ? -12.445 2.396 16.924 1.00 93.31 174 PRO A N 1
ATOM 1368 C CA . PRO A 1 174 ? -12.995 1.067 17.218 1.00 93.31 174 PRO A CA 1
ATOM 1369 C C . PRO A 1 174 ? -14.277 0.738 16.440 1.00 93.31 174 PRO A C 1
ATOM 1371 O O . PRO A 1 174 ? -14.554 -0.435 16.177 1.00 93.31 174 PRO A O 1
ATOM 1374 N N . VAL A 1 175 ? -15.076 1.755 16.109 1.00 94.12 175 VAL A N 1
ATOM 1375 C CA . VAL A 1 175 ? -16.295 1.598 15.308 1.00 94.12 175 VAL A CA 1
ATOM 1376 C C . VAL A 1 175 ? -15.913 1.344 13.857 1.00 94.12 175 VAL A C 1
ATOM 1378 O O . VAL A 1 175 ? -16.377 0.364 13.275 1.00 94.12 175 VAL A O 1
ATOM 1381 N N . ASP A 1 176 ? -14.998 2.140 13.315 1.00 95.25 176 ASP A N 1
ATOM 1382 C CA . ASP A 1 176 ? -14.565 2.011 11.924 1.00 95.25 176 ASP A CA 1
ATOM 1383 C C . ASP A 1 176 ? -13.813 0.689 11.682 1.00 95.25 176 ASP A C 1
ATOM 1385 O O . ASP A 1 176 ? -13.984 0.061 10.636 1.00 95.25 176 ASP A O 1
ATOM 1389 N N . VAL A 1 177 ? -13.086 0.166 12.683 1.00 95.62 177 VAL A N 1
ATOM 1390 C CA . VAL A 1 177 ? -12.478 -1.180 12.618 1.00 95.62 177 VAL A CA 1
ATOM 1391 C C . VAL A 1 177 ? -13.548 -2.256 12.483 1.00 95.62 177 VAL A C 1
ATOM 1393 O O . VAL A 1 177 ? -13.393 -3.181 11.687 1.00 95.62 177 VAL A O 1
ATOM 1396 N N . ARG A 1 178 ? -14.645 -2.152 13.241 1.00 96.44 178 ARG A N 1
ATOM 1397 C CA . ARG A 1 178 ? -15.755 -3.106 13.141 1.00 96.44 178 ARG A CA 1
ATOM 1398 C C . ARG A 1 178 ? -16.371 -3.072 11.746 1.00 96.44 178 ARG A C 1
ATOM 1400 O O . ARG A 1 178 ? -16.516 -4.133 11.147 1.00 96.44 178 ARG A O 1
ATOM 1407 N N . VAL A 1 179 ? -16.671 -1.878 11.232 1.00 95.25 179 VAL A N 1
ATOM 1408 C CA . VAL A 1 179 ? -17.236 -1.691 9.887 1.00 95.25 179 VAL A CA 1
ATOM 1409 C C . VAL A 1 179 ? -16.325 -2.308 8.825 1.00 95.25 179 VAL A C 1
ATOM 1411 O O . VAL A 1 179 ? -16.790 -3.087 7.994 1.00 95.25 179 VAL A O 1
ATOM 1414 N N . ALA A 1 180 ? -15.019 -2.029 8.885 1.00 95.69 180 ALA A N 1
ATOM 1415 C CA . ALA A 1 180 ? -14.052 -2.580 7.942 1.00 95.69 180 ALA A CA 1
ATOM 1416 C C . ALA A 1 180 ? -13.979 -4.115 8.001 1.00 95.69 180 ALA A C 1
ATOM 1418 O O . ALA A 1 180 ? -13.949 -4.770 6.960 1.00 95.69 180 ALA A O 1
ATOM 1419 N N . LEU A 1 181 ? -13.981 -4.708 9.200 1.00 95.69 181 LEU A N 1
ATOM 1420 C CA . LEU A 1 181 ? -13.933 -6.164 9.365 1.00 95.69 181 LEU A CA 1
ATOM 1421 C C . LEU A 1 181 ? -15.221 -6.852 8.897 1.00 95.69 181 LEU A C 1
ATOM 1423 O O . LEU A 1 181 ? -15.152 -7.903 8.258 1.00 95.69 181 LEU A O 1
ATOM 1427 N N . GLU A 1 182 ? -16.385 -6.283 9.210 1.00 95.56 182 GLU A N 1
ATOM 1428 C CA . GLU A 1 182 ? -17.684 -6.828 8.807 1.00 95.56 182 GLU A CA 1
ATOM 1429 C C . GLU A 1 182 ? -17.858 -6.776 7.286 1.00 95.56 182 GLU A C 1
ATOM 1431 O O . GLU A 1 182 ? -18.160 -7.811 6.686 1.00 95.56 182 GLU A O 1
ATOM 1436 N N . GLY A 1 183 ? -17.561 -5.634 6.655 1.00 94.50 183 GLY A N 1
ATOM 1437 C CA . GLY A 1 183 ? -17.602 -5.490 5.196 1.00 94.50 183 GLY A CA 1
ATOM 1438 C C . GLY A 1 183 ? -16.620 -6.423 4.484 1.00 94.50 183 GLY A C 1
ATOM 1439 O O . GLY A 1 183 ? -16.984 -7.113 3.533 1.00 94.50 183 GLY A O 1
ATOM 1440 N N . ASN A 1 184 ? -15.389 -6.541 4.993 1.00 92.38 184 ASN A N 1
ATOM 1441 C CA . ASN A 1 184 ? -14.391 -7.449 4.429 1.00 92.38 184 ASN A CA 1
ATOM 1442 C C . ASN A 1 184 ? -14.832 -8.918 4.526 1.00 92.38 184 ASN A C 1
ATOM 1444 O O . ASN A 1 184 ? -14.760 -9.659 3.542 1.00 92.38 184 ASN A O 1
ATOM 1448 N N . LYS A 1 185 ? -15.348 -9.334 5.690 1.00 92.69 185 LYS A N 1
ATOM 1449 C CA . LYS A 1 185 ? -15.896 -10.679 5.886 1.00 92.69 185 LYS A CA 1
ATOM 1450 C C . LYS A 1 185 ? -17.046 -10.943 4.922 1.00 92.69 185 LYS A C 1
ATOM 1452 O O . LYS A 1 185 ? -17.067 -11.999 4.291 1.00 92.69 185 LYS A O 1
ATOM 1457 N N . GLU A 1 186 ? -17.997 -10.023 4.818 1.00 91.50 186 GLU A N 1
ATOM 1458 C CA . GLU A 1 186 ? -19.147 -10.158 3.929 1.00 91.50 186 GLU A CA 1
ATOM 1459 C C . GLU A 1 186 ? -18.705 -10.338 2.472 1.00 91.50 186 GLU A C 1
ATOM 1461 O O . GLU A 1 186 ? -19.091 -11.324 1.838 1.00 91.50 186 GLU A O 1
ATOM 1466 N N . PHE A 1 187 ? -17.791 -9.493 1.992 1.00 90.12 187 PHE A N 1
ATOM 1467 C CA . PHE A 1 187 ? -17.212 -9.612 0.658 1.00 90.12 187 PHE A CA 1
ATOM 1468 C C . PHE A 1 187 ? -16.602 -11.003 0.413 1.00 90.12 187 PHE A C 1
ATOM 1470 O O . PHE A 1 187 ? -16.938 -11.673 -0.566 1.00 90.12 187 PHE A O 1
ATOM 1477 N N . PHE A 1 188 ? -15.726 -11.477 1.313 1.00 87.44 188 PHE A N 1
ATOM 1478 C CA . PHE A 1 188 ? -14.957 -12.718 1.125 1.00 87.44 188 PHE A CA 1
ATOM 1479 C C . PHE A 1 188 ? -15.705 -14.017 1.448 1.00 87.44 188 PHE A C 1
ATOM 1481 O O . PHE A 1 188 ? -15.280 -15.078 0.985 1.00 87.44 188 PHE A O 1
ATOM 1488 N N . THR A 1 189 ? -16.829 -13.966 2.162 1.00 86.75 189 THR A N 1
ATOM 1489 C CA . THR A 1 189 ? -17.594 -15.171 2.542 1.00 86.75 189 THR A CA 1
ATOM 1490 C C . THR A 1 189 ? -18.874 -15.385 1.737 1.00 86.75 189 THR A C 1
ATOM 1492 O O . THR A 1 189 ? -19.462 -16.464 1.811 1.00 86.75 189 THR A O 1
ATOM 1495 N N . ARG A 1 190 ? -19.290 -14.411 0.916 1.00 79.44 190 ARG A N 1
ATOM 1496 C CA . ARG A 1 190 ? -20.384 -14.602 -0.048 1.00 79.44 190 ARG A CA 1
ATOM 1497 C C . ARG A 1 190 ? -20.036 -15.696 -1.083 1.00 79.44 190 ARG A C 1
ATOM 1499 O O . ARG A 1 190 ? -18.904 -15.716 -1.573 1.00 79.44 190 ARG A O 1
ATOM 1506 N N . PRO A 1 191 ? -20.979 -16.595 -1.436 1.00 70.81 191 PRO A N 1
ATOM 1507 C CA . PRO A 1 191 ? -20.769 -17.612 -2.469 1.00 70.81 191 PRO A CA 1
ATOM 1508 C C . PRO A 1 191 ? -20.325 -17.008 -3.808 1.00 70.81 191 PRO A C 1
ATOM 1510 O O . PRO A 1 191 ? -20.834 -15.966 -4.222 1.00 70.81 191 PRO A O 1
ATOM 1513 N N . VAL A 1 192 ? -19.401 -17.684 -4.501 1.00 57.72 192 VAL A N 1
ATOM 1514 C CA . VAL A 1 192 ? -18.789 -17.222 -5.766 1.00 57.72 192 VAL A CA 1
ATOM 1515 C C . VAL A 1 192 ? -19.827 -16.979 -6.870 1.00 57.72 192 VAL A C 1
ATOM 1517 O O . VAL A 1 192 ? -19.650 -16.066 -7.668 1.00 57.72 192 VAL A O 1
ATOM 1520 N N . GLU A 1 193 ? -20.949 -17.705 -6.871 1.00 52.00 193 GLU A N 1
ATOM 1521 C CA . GLU A 1 193 ? -22.067 -17.521 -7.818 1.00 52.00 193 GLU A CA 1
ATOM 1522 C C . GLU A 1 193 ? -22.677 -16.104 -7.783 1.00 52.00 193 GLU A C 1
ATOM 1524 O O . GLU A 1 193 ? -23.278 -15.679 -8.765 1.00 52.00 193 GLU A O 1
ATOM 1529 N N . ASN A 1 194 ? -22.448 -15.338 -6.708 1.00 49.25 194 ASN A N 1
ATOM 1530 C CA . ASN A 1 194 ? -22.861 -13.936 -6.590 1.00 49.25 194 ASN A CA 1
ATOM 1531 C C . ASN A 1 194 ? -21.752 -12.921 -6.931 1.00 49.25 194 ASN A C 1
ATOM 1533 O O . ASN A 1 194 ? -22.032 -11.729 -6.939 1.00 49.25 194 ASN A O 1
ATOM 1537 N N . ARG A 1 195 ? -20.512 -13.361 -7.205 1.00 50.69 195 ARG A N 1
ATOM 1538 C CA . ARG A 1 195 ? -19.379 -12.480 -7.563 1.00 50.69 195 ARG A CA 1
ATOM 1539 C C . ARG A 1 195 ? -19.172 -12.329 -9.071 1.00 50.69 195 ARG A C 1
ATOM 1541 O O . ARG A 1 195 ? -18.619 -11.333 -9.515 1.00 50.69 195 ARG A O 1
ATOM 1548 N N . VAL A 1 196 ? -19.627 -13.293 -9.876 1.00 43.56 196 VAL A N 1
ATOM 1549 C CA . VAL A 1 196 ? -19.367 -13.346 -11.334 1.00 43.56 196 VAL A CA 1
ATOM 1550 C C . VAL A 1 196 ? -20.386 -12.525 -12.141 1.00 43.56 196 VAL A C 1
ATOM 1552 O O . VAL A 1 196 ? -20.821 -12.917 -13.219 1.00 43.56 196 VAL A O 1
ATOM 1555 N N . ARG A 1 197 ? -20.823 -11.370 -11.635 1.00 40.22 197 ARG A N 1
ATOM 1556 C CA . ARG A 1 197 ? -21.750 -10.509 -12.385 1.00 40.22 197 ARG A CA 1
ATOM 1557 C C . ARG A 1 197 ? -21.350 -9.044 -12.419 1.00 40.22 197 ARG A C 1
ATOM 1559 O O . ARG A 1 197 ? -22.224 -8.203 -12.509 1.00 40.22 197 ARG A O 1
ATOM 1566 N N . GLU A 1 198 ? -20.053 -8.750 -12.405 1.00 41.75 198 GLU A N 1
ATOM 1567 C CA . GLU A 1 198 ? -19.566 -7.381 -12.636 1.00 41.75 198 GLU A CA 1
ATOM 1568 C C . GLU A 1 198 ? -18.147 -7.297 -13.236 1.00 41.75 198 GLU A C 1
ATOM 1570 O O . GLU A 1 198 ? -17.572 -6.217 -13.292 1.00 41.75 198 GLU A O 1
ATOM 1575 N N . GLU A 1 199 ? -17.588 -8.385 -13.788 1.00 40.84 199 GLU A N 1
ATOM 1576 C CA . GLU A 1 199 ? -16.473 -8.261 -14.744 1.00 40.84 199 GLU A CA 1
ATOM 1577 C C . GLU A 1 199 ? -17.037 -7.804 -16.096 1.00 40.84 199 GLU A C 1
ATOM 1579 O O . GLU A 1 199 ? -17.267 -8.586 -17.021 1.00 40.84 199 GLU A O 1
ATOM 1584 N N . VAL A 1 200 ? -17.318 -6.506 -16.208 1.00 40.03 200 VAL A N 1
ATOM 1585 C CA . VAL A 1 200 ? -17.494 -5.871 -17.511 1.00 40.03 200 VAL A CA 1
ATOM 1586 C C . VAL A 1 200 ? -16.113 -5.823 -18.154 1.00 40.03 200 VAL A C 1
ATOM 1588 O O . VAL A 1 200 ? -15.326 -4.914 -17.907 1.00 40.03 200 VAL A O 1
ATOM 1591 N N . ILE A 1 201 ? -15.815 -6.820 -18.988 1.00 44.22 201 ILE A N 1
ATOM 1592 C CA . ILE A 1 201 ? -14.727 -6.720 -19.962 1.00 44.22 201 ILE A CA 1
ATOM 1593 C C . ILE A 1 201 ? -15.018 -5.460 -20.793 1.00 44.22 201 ILE A C 1
ATOM 1595 O O . ILE A 1 201 ? -16.089 -5.387 -21.410 1.00 44.22 201 ILE A O 1
ATOM 1599 N N . PRO A 1 202 ? -14.131 -4.449 -20.808 1.00 35.97 202 PRO A N 1
ATOM 1600 C CA . PRO A 1 202 ? -14.364 -3.249 -21.593 1.00 35.97 202 PRO A CA 1
ATOM 1601 C C . PRO A 1 202 ? -14.533 -3.632 -23.073 1.00 35.97 202 PRO A C 1
ATOM 1603 O O . PRO A 1 202 ? -13.777 -4.467 -23.586 1.00 35.97 202 PRO A O 1
ATOM 1606 N N . PRO A 1 203 ? -15.518 -3.054 -23.785 1.00 34.06 203 PRO A N 1
ATOM 1607 C CA . PRO A 1 203 ? -15.713 -3.340 -25.199 1.00 34.06 203 PRO A CA 1
ATOM 1608 C C . PRO A 1 203 ? -14.464 -2.896 -25.972 1.00 34.06 203 PRO A C 1
ATOM 1610 O O . PRO A 1 203 ? -14.182 -1.706 -26.081 1.00 34.06 203 PRO A O 1
ATOM 1613 N N . GLY A 1 204 ? -13.693 -3.867 -26.469 1.00 41.88 204 GLY A N 1
ATOM 1614 C CA . GLY A 1 204 ? -12.433 -3.629 -27.181 1.00 41.88 204 GLY A CA 1
ATOM 1615 C C . GLY A 1 204 ? -11.400 -4.747 -27.038 1.00 41.88 204 GLY A C 1
ATOM 1616 O O . GLY A 1 204 ? -10.569 -4.908 -27.924 1.00 41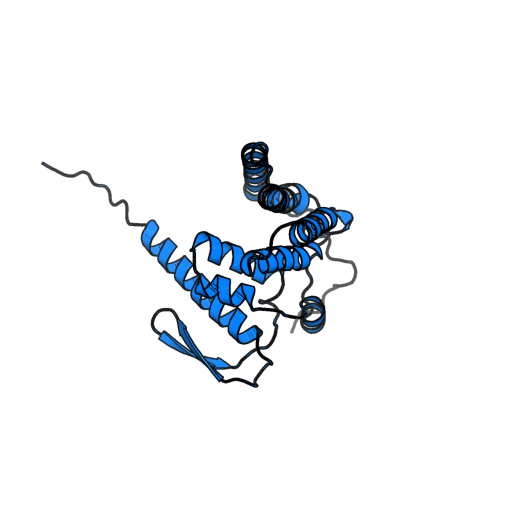.88 204 GLY A O 1
ATOM 1617 N N . VAL A 1 205 ? -11.489 -5.580 -25.996 1.00 44.56 205 VAL A N 1
ATOM 1618 C CA . VAL A 1 205 ? -10.646 -6.782 -25.853 1.00 44.56 205 VAL A CA 1
ATOM 1619 C C . VAL A 1 205 ? -11.382 -7.987 -26.445 1.00 44.56 205 VAL A C 1
ATOM 1621 O O . VAL A 1 205 ? -11.751 -8.934 -25.757 1.00 44.56 205 VAL A O 1
ATOM 1624 N N . SER A 1 206 ? -11.690 -7.916 -27.742 1.00 36.72 206 SER A N 1
ATOM 1625 C CA . SER A 1 206 ? -12.151 -9.091 -28.480 1.00 36.72 206 SER A CA 1
ATOM 1626 C C . SER A 1 206 ? -10.933 -9.902 -28.894 1.00 36.72 206 SER A C 1
ATOM 1628 O O . SER A 1 206 ? -10.157 -9.457 -29.730 1.00 36.72 206 SER A O 1
ATOM 1630 N N . GLY A 1 207 ? -10.818 -11.075 -28.274 1.00 45.00 207 GLY A N 1
ATOM 1631 C CA . GLY A 1 207 ? -10.028 -12.241 -28.652 1.00 45.00 207 GLY A CA 1
ATOM 1632 C C . GLY A 1 207 ? -9.019 -12.091 -29.784 1.00 45.00 207 GLY A C 1
ATOM 1633 O O . GLY A 1 207 ? -9.389 -12.176 -30.945 1.00 45.00 207 GLY A O 1
ATOM 1634 N N . GLU A 1 208 ? -7.745 -12.072 -29.413 1.00 32.62 208 GLU A N 1
ATOM 1635 C CA . GLU A 1 208 ? -6.683 -12.711 -30.188 1.00 32.62 208 GLU A CA 1
ATOM 1636 C C . GLU A 1 208 ? -5.654 -13.285 -29.206 1.00 32.62 208 GLU A C 1
ATOM 1638 O O . GLU A 1 208 ? -4.655 -12.672 -28.852 1.00 32.62 208 GLU A O 1
ATOM 1643 N N . LEU A 1 209 ? -5.965 -14.481 -28.706 1.00 34.25 209 LEU A N 1
ATOM 1644 C CA . LEU A 1 209 ? -5.015 -15.396 -28.080 1.00 34.25 209 LEU A CA 1
ATOM 1645 C C . LEU A 1 209 ? -5.390 -16.810 -28.525 1.00 34.25 209 LEU A C 1
ATOM 1647 O O . LEU A 1 209 ? -6.235 -17.473 -27.928 1.00 34.25 209 LEU A O 1
ATOM 1651 N N . MET A 1 210 ? -4.781 -17.237 -29.626 1.00 31.42 210 MET A N 1
ATOM 1652 C CA . MET A 1 210 ? -4.392 -18.627 -29.863 1.00 31.42 210 MET A CA 1
ATOM 1653 C C . MET A 1 210 ? -3.301 -18.634 -30.938 1.00 31.42 210 MET A C 1
ATOM 1655 O O . MET A 1 210 ? -3.623 -18.780 -32.113 1.00 31.42 210 MET A O 1
ATOM 1659 N N . VAL A 1 211 ? -2.043 -18.433 -30.522 1.00 34.84 211 VAL A N 1
ATOM 1660 C CA . VAL A 1 211 ? -0.888 -19.330 -30.761 1.00 34.84 211 VAL A CA 1
ATOM 1661 C C . VAL A 1 211 ? 0.114 -19.109 -29.632 1.00 34.84 211 VAL A C 1
ATOM 1663 O O . VAL A 1 211 ? 0.428 -17.930 -29.367 1.00 34.84 211 VAL A O 1
#

InterPro domains:
  IPR029074 Immunity protein 49 [PF15575] (13-197)